Protein AF-A0A7S2YLE0-F1 (afdb_monomer_lite)

pLDDT: mean 81.79, std 11.64, range [52.56, 95.5]

Organism: NCBI:txid265537

Secondary structure (DSSP, 8-state):
----TTS-HHHHHHHHHHHHHHTHHHHTSTT--TT-HHHHHHHHHHHHHEEE-TTT--EEE--SS-SEEE---TTT--EEETTT-SBGGGSSTTTT-TTGGGS----TGGGGGGGSPPPGGG-PPPPHHHHH-GGG----SSSHHHHHHHHHHHHHHHHHHHHHHHHHHHHHHHHHHHHHHHHHHHHHHHHHHHHHHS----TT---

Foldseek 3Di:
DDDDPPDDPVVVVVLLVVLVVCLVVCPPDPPDPSVDSVSSVVVVCLVVAWAAQPPPGHTDGDQALDQWDFDPPPVGRFTAGNQQNHGQVCADVVVPHNCPLLDDDDDDDVLVVLVDDDDPVQPDDQDPVCVVDVVSPSHCDPDPNNVVSVVVVVVVVVVVVCSNVSVVVSNVVSVVSVVVVVVVVVVVCVVVVVCVVVCPPDPPDDD

Sequence (207 aa):
EGAHWPVSCQKLEEWKSTIEEHVQDVQDEEGVDGTDINEVSHKLWIKANTRPCPKCKAPIEKNDGCNHVTCSNPLCKHEFCWICRNDWSLHGTNTGGYFRCNRWVDQGEEHNYYDKAPTEAEMVTPTDEDLSDPRRMRAIYGTAMHESRVAHKRARETARFIHHYQRFSAHADSMELECKMFDSCAERLKPIVQAAVEFNGDSTFNF

Structure (mmCIF, N/CA/C/O backbone):
data_AF-A0A7S2YLE0-F1
#
_entry.id   AF-A0A7S2YLE0-F1
#
loop_
_atom_site.group_PDB
_atom_site.id
_atom_site.type_symbol
_atom_site.label_atom_id
_atom_site.label_alt_id
_atom_site.label_comp_id
_atom_site.label_asym_id
_atom_site.label_entity_id
_atom_site.label_seq_id
_atom_site.pdbx_PDB_ins_code
_atom_site.Cartn_x
_atom_site.Cartn_y
_atom_site.Cartn_z
_atom_site.occupancy
_atom_site.B_iso_or_equiv
_atom_site.auth_seq_id
_atom_site.auth_comp_id
_atom_site.auth_asym_id
_atom_site.auth_atom_id
_atom_site.pdbx_PDB_model_num
ATOM 1 N N . GLU A 1 1 ? -19.093 32.116 3.944 1.00 56.97 1 GLU A N 1
ATOM 2 C CA . GLU A 1 1 ? -18.193 31.103 4.535 1.00 56.97 1 GLU A CA 1
ATOM 3 C C . GLU A 1 1 ? -18.975 30.294 5.562 1.00 56.97 1 GLU A C 1
ATOM 5 O O . GLU A 1 1 ? -19.795 30.877 6.263 1.00 56.97 1 GLU A O 1
ATOM 10 N N . GLY A 1 2 ? -18.833 28.966 5.557 1.00 74.38 2 GLY A N 1
ATOM 11 C CA . GLY A 1 2 ? -19.602 28.059 6.421 1.00 74.38 2 GLY A CA 1
ATOM 12 C C . GLY A 1 2 ? -19.003 27.910 7.823 1.00 74.38 2 GLY A C 1
ATOM 13 O O . GLY A 1 2 ? -17.835 28.221 8.036 1.00 74.38 2 GLY A O 1
ATOM 14 N N . ALA A 1 3 ? -19.794 27.417 8.779 1.00 83.00 3 ALA A N 1
ATOM 15 C CA . ALA A 1 3 ? -19.315 27.091 10.122 1.00 83.00 3 ALA A CA 1
ATOM 16 C C . ALA A 1 3 ? -18.354 25.886 10.085 1.00 83.00 3 ALA A C 1
ATOM 18 O O . ALA A 1 3 ? -18.674 24.869 9.476 1.00 83.00 3 ALA A O 1
ATOM 19 N N . HIS A 1 4 ? -17.198 25.989 10.749 1.00 80.12 4 HIS A N 1
ATOM 20 C CA . HIS A 1 4 ? -16.139 24.965 10.727 1.00 80.12 4 HIS A CA 1
ATOM 21 C C . HIS A 1 4 ? -15.540 24.673 12.117 1.00 80.12 4 HIS A C 1
ATOM 23 O O . HIS A 1 4 ? -14.369 24.330 12.262 1.00 80.12 4 HIS A O 1
ATOM 29 N N . TRP A 1 5 ? -16.348 24.789 13.171 1.00 83.50 5 TRP A N 1
ATOM 30 C CA . TRP A 1 5 ? -15.971 24.327 14.510 1.00 83.50 5 TRP A CA 1
ATOM 31 C C . TRP A 1 5 ? -15.809 22.794 14.502 1.00 83.50 5 TRP A C 1
ATOM 33 O O . TRP A 1 5 ? -16.665 22.127 13.918 1.00 83.50 5 TRP A O 1
ATOM 43 N N . PRO A 1 6 ? -14.771 22.193 15.113 1.00 90.06 6 PRO A N 1
ATOM 44 C CA . PRO A 1 6 ? -13.810 22.742 16.081 1.00 90.06 6 PRO A CA 1
ATOM 45 C C . PRO A 1 6 ? -12.497 23.288 15.483 1.00 90.06 6 PRO A C 1
ATOM 47 O O . PRO A 1 6 ? -11.582 23.620 16.238 1.00 90.06 6 PRO A O 1
ATOM 50 N N . VAL A 1 7 ? -12.354 23.361 14.154 1.00 88.31 7 VAL A N 1
ATOM 51 C CA . VAL A 1 7 ? -11.091 23.751 13.508 1.00 88.31 7 VAL A CA 1
ATOM 52 C C . VAL A 1 7 ? -10.935 25.276 13.447 1.00 88.31 7 VAL A C 1
ATOM 54 O O . VAL A 1 7 ? -11.899 26.007 13.205 1.00 88.31 7 VAL A O 1
ATOM 57 N N . SER A 1 8 ? -9.716 25.778 13.671 1.00 91.75 8 SER A N 1
ATOM 58 C CA . SER A 1 8 ? -9.419 27.211 13.541 1.00 91.75 8 SER A CA 1
ATOM 59 C C . SER A 1 8 ? -9.445 27.655 12.075 1.00 91.75 8 SER A C 1
ATOM 61 O O . SER A 1 8 ? -9.143 26.860 11.185 1.00 91.75 8 SER A O 1
ATOM 63 N N . CYS A 1 9 ? -9.750 28.935 11.817 1.00 92.06 9 CYS A N 1
ATOM 64 C CA . CYS A 1 9 ? -9.784 29.479 10.452 1.00 92.06 9 CYS A CA 1
ATOM 65 C C . CYS A 1 9 ? -8.457 29.260 9.710 1.00 92.06 9 CYS A C 1
ATOM 67 O O . CYS A 1 9 ? -8.468 28.819 8.569 1.00 92.06 9 CYS A O 1
ATOM 69 N N . GLN A 1 10 ? -7.324 29.476 10.391 1.00 91.56 10 GLN A N 1
ATOM 70 C CA . GLN A 1 10 ? -5.989 29.284 9.817 1.00 91.56 10 GLN A CA 1
ATOM 71 C C . GLN A 1 10 ? -5.775 27.851 9.306 1.00 91.56 10 GLN A C 1
ATOM 73 O O . GLN A 1 10 ? -5.366 27.652 8.169 1.00 91.56 10 GLN A O 1
ATOM 78 N N . LYS A 1 11 ? -6.097 26.842 10.125 1.00 90.62 11 LYS A N 1
ATOM 79 C CA . LYS A 1 11 ? -5.930 25.432 9.741 1.00 90.62 11 LYS A CA 1
ATOM 80 C C . LYS A 1 11 ? -6.847 25.039 8.589 1.00 90.62 11 LYS A C 1
ATOM 82 O O . LYS A 1 11 ? -6.482 24.206 7.770 1.00 90.62 11 LYS A O 1
ATOM 87 N N . LEU A 1 12 ? -8.045 25.622 8.538 1.00 87.75 12 LEU A N 1
ATOM 88 C CA . LEU A 1 12 ? -8.961 25.398 7.427 1.00 87.75 12 LEU A CA 1
ATOM 89 C C . LEU A 1 12 ? -8.410 25.975 6.118 1.00 87.75 12 LEU A C 1
ATOM 91 O O . LEU A 1 12 ? -8.581 25.366 5.069 1.00 87.75 12 LEU A O 1
ATOM 95 N N . GLU A 1 13 ? -7.774 27.141 6.169 1.00 89.75 13 GLU A N 1
ATOM 96 C CA . GLU A 1 13 ? -7.182 27.788 4.998 1.00 89.75 13 GLU A CA 1
ATOM 97 C C . GLU A 1 13 ? -5.953 27.027 4.487 1.00 89.75 13 GLU A C 1
ATOM 99 O O . GLU A 1 13 ? -5.863 26.745 3.294 1.00 89.75 13 GLU A O 1
ATOM 104 N N . GLU A 1 14 ? -5.077 26.585 5.394 1.00 90.75 14 GLU A N 1
ATOM 105 C CA . GLU A 1 14 ? -3.962 25.682 5.074 1.00 90.75 14 GLU A CA 1
ATOM 106 C C . GLU A 1 14 ? -4.466 24.396 4.399 1.00 90.75 14 GLU A C 1
ATOM 108 O O . GLU A 1 14 ? -3.962 24.006 3.349 1.00 90.75 14 GLU A O 1
ATOM 113 N N . TRP A 1 15 ? -5.519 23.782 4.949 1.00 87.56 15 TRP A N 1
ATOM 114 C CA . TRP A 1 15 ? -6.128 22.577 4.385 1.00 87.56 15 TRP A CA 1
ATOM 115 C C . TRP A 1 15 ? -6.695 22.791 2.976 1.00 87.56 15 TRP A C 1
ATOM 117 O O . TRP A 1 15 ? -6.470 21.968 2.091 1.00 87.56 15 TRP A O 1
ATOM 127 N N . LYS A 1 16 ? -7.399 23.906 2.745 1.00 87.75 16 LYS A N 1
ATOM 128 C CA . LYS A 1 16 ? -7.919 24.257 1.414 1.00 87.75 16 LYS A CA 1
ATOM 129 C C . LYS A 1 16 ? -6.794 24.434 0.396 1.00 87.75 16 LYS A C 1
ATOM 131 O O . LYS A 1 16 ? -6.903 23.903 -0.701 1.00 87.75 16 LYS A O 1
ATOM 136 N N . SER A 1 17 ? -5.709 25.104 0.786 1.00 88.94 17 SER A N 1
ATOM 137 C CA . SER A 1 17 ? -4.528 25.292 -0.064 1.00 88.94 17 SER A CA 1
ATOM 138 C C . SER A 1 17 ? -3.897 23.954 -0.472 1.00 88.94 17 SER A C 1
ATOM 140 O O . SER A 1 17 ? -3.635 23.721 -1.649 1.00 88.94 17 SER A O 1
ATOM 142 N N . THR A 1 18 ? -3.747 23.018 0.472 1.00 86.81 18 THR A N 1
ATOM 143 C CA . THR A 1 18 ? -3.256 21.664 0.164 1.00 86.81 18 THR A CA 1
ATOM 144 C C . THR A 1 18 ? -4.174 20.921 -0.811 1.00 86.81 18 THR A C 1
ATOM 146 O O . THR A 1 18 ? -3.697 20.221 -1.700 1.00 86.81 18 THR A O 1
ATOM 149 N N . ILE A 1 19 ? -5.494 21.066 -0.676 1.00 86.88 19 ILE A N 1
ATOM 150 C CA . ILE A 1 19 ? -6.446 20.441 -1.604 1.00 86.88 19 ILE A CA 1
ATOM 151 C C . ILE A 1 19 ? -6.321 21.036 -3.007 1.00 86.88 19 ILE A C 1
ATOM 153 O O . ILE A 1 19 ? -6.342 20.285 -3.978 1.00 86.88 19 ILE A O 1
ATOM 157 N N . GLU A 1 20 ? -6.181 22.357 -3.122 1.00 85.50 20 GLU A N 1
ATOM 158 C CA . GLU A 1 20 ? -6.016 23.038 -4.409 1.00 85.50 20 GLU A CA 1
ATOM 159 C C . GLU A 1 20 ? -4.737 22.606 -5.138 1.00 85.50 20 GLU A C 1
ATOM 161 O O . GLU A 1 20 ? -4.769 22.435 -6.353 1.00 85.50 20 GLU A O 1
ATOM 166 N N . GLU A 1 21 ? -3.635 22.355 -4.424 1.00 86.19 21 GLU A N 1
ATOM 167 C CA . GLU A 1 21 ? -2.402 21.823 -5.025 1.00 86.19 21 GLU A CA 1
ATOM 168 C C . GLU A 1 21 ? -2.607 20.416 -5.611 1.00 86.19 21 GLU A C 1
ATOM 170 O O . GLU A 1 21 ? -2.133 20.110 -6.707 1.00 86.19 21 GLU A O 1
ATOM 175 N N . HIS A 1 22 ? -3.357 19.571 -4.904 1.00 85.19 22 HIS A N 1
ATOM 176 C CA . HIS A 1 22 ? -3.563 18.168 -5.264 1.00 85.19 22 HIS A CA 1
ATOM 177 C C . HIS A 1 22 ? -4.839 17.902 -6.068 1.00 85.19 22 HIS A C 1
ATOM 179 O O . HIS A 1 22 ? -5.123 16.755 -6.410 1.00 85.19 22 HIS A O 1
ATOM 185 N N . VAL A 1 23 ? -5.622 18.929 -6.409 1.00 83.25 23 VAL A N 1
ATOM 186 C CA . VAL A 1 23 ? -6.911 18.745 -7.094 1.00 83.25 23 VAL A CA 1
ATOM 187 C C . VAL A 1 23 ? -6.735 18.019 -8.432 1.00 83.25 23 VAL A C 1
ATOM 189 O O . VAL A 1 23 ? -7.532 17.146 -8.772 1.00 83.25 23 VAL A O 1
ATOM 192 N N . GLN A 1 24 ? -5.645 18.300 -9.156 1.00 82.50 24 GLN A N 1
ATOM 193 C CA . GLN A 1 24 ? -5.355 17.684 -10.452 1.00 82.50 24 GLN A CA 1
ATOM 194 C C . GLN A 1 24 ? -5.190 16.160 -10.347 1.00 82.50 24 GLN A C 1
ATOM 196 O O . GLN A 1 24 ? -5.529 15.447 -11.286 1.00 82.50 24 GLN A O 1
ATOM 201 N N . ASP A 1 25 ? -4.754 15.645 -9.191 1.00 80.19 25 ASP A N 1
ATOM 202 C CA . ASP A 1 25 ? -4.527 14.212 -8.970 1.00 80.19 25 ASP A CA 1
ATOM 203 C C . ASP A 1 25 ? -5.821 13.379 -8.984 1.00 80.19 25 ASP A C 1
ATOM 205 O O . ASP A 1 25 ? -5.749 12.146 -9.057 1.00 80.19 25 ASP A O 1
ATOM 209 N N . VAL A 1 26 ? -6.985 14.027 -8.868 1.00 81.00 26 VAL A N 1
ATOM 210 C CA . VAL A 1 26 ? -8.315 13.392 -8.862 1.00 81.00 26 VAL A CA 1
ATOM 211 C C . VAL A 1 26 ? -9.242 13.918 -9.962 1.00 81.00 26 VAL A C 1
ATOM 213 O O . VAL A 1 26 ? -10.323 13.371 -10.137 1.00 81.00 26 VAL A O 1
ATOM 216 N N . GLN A 1 27 ? -8.839 14.940 -10.723 1.00 70.06 27 GLN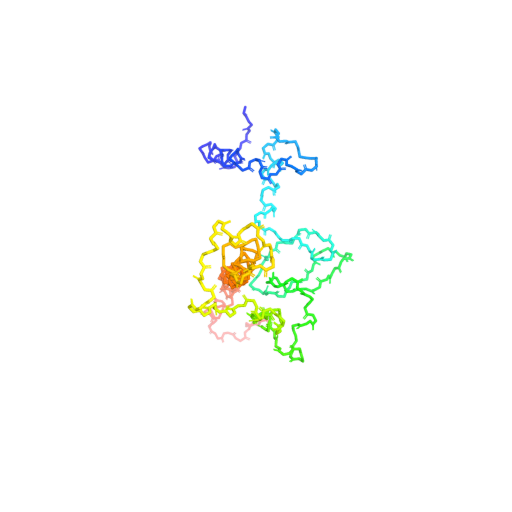 A N 1
ATOM 217 C CA . GLN A 1 27 ? -9.674 15.553 -11.767 1.00 70.06 27 GLN A CA 1
ATOM 218 C C . GLN A 1 27 ? -9.943 14.643 -12.973 1.00 70.06 27 GLN A C 1
ATOM 220 O O . GLN A 1 27 ? -10.975 14.795 -13.622 1.00 70.06 27 GLN A O 1
ATOM 225 N N . ASP A 1 28 ? -9.045 13.701 -13.265 1.00 72.19 28 ASP A N 1
ATOM 226 C CA . ASP A 1 28 ? -9.188 12.784 -14.404 1.00 72.19 28 ASP A CA 1
ATOM 227 C C . ASP A 1 28 ? -10.147 11.606 -14.121 1.00 72.19 28 ASP A C 1
ATOM 229 O O . ASP A 1 28 ? -10.437 10.812 -15.018 1.00 72.19 28 ASP A O 1
ATOM 233 N N . GLU A 1 29 ? -10.638 11.452 -12.884 1.00 70.19 29 GLU A N 1
ATOM 234 C CA . GLU A 1 29 ? -11.579 10.384 -12.536 1.00 70.19 29 GLU A CA 1
ATOM 235 C C . GLU A 1 29 ? -13.020 10.763 -12.931 1.00 70.19 29 GLU A C 1
ATOM 237 O O . GLU A 1 29 ? -13.522 11.839 -12.600 1.00 70.19 29 GLU A O 1
ATOM 242 N N . GLU A 1 30 ? -13.719 9.863 -13.634 1.00 68.75 30 GLU A N 1
ATOM 243 C CA . GLU A 1 30 ? -15.106 10.095 -14.054 1.00 68.75 30 GLU A CA 1
ATOM 244 C C . GLU A 1 30 ? -16.016 10.389 -12.847 1.00 68.75 30 GLU A C 1
ATOM 246 O O . GLU A 1 30 ? -16.117 9.599 -11.906 1.00 68.75 30 GLU A O 1
ATOM 251 N N . GLY A 1 31 ? -16.722 11.524 -12.900 1.00 66.19 31 GLY A N 1
ATOM 252 C CA . GLY A 1 31 ? -17.730 11.895 -11.904 1.00 66.19 31 GLY A CA 1
ATOM 253 C C . GLY A 1 31 ? -17.199 12.621 -10.667 1.00 66.19 31 GLY A C 1
ATOM 254 O O . GLY A 1 31 ? -17.847 12.544 -9.628 1.00 66.19 31 GLY A O 1
ATOM 255 N N . VAL A 1 32 ? -16.043 13.291 -10.746 1.00 68.38 32 VAL A N 1
ATOM 256 C CA . VAL A 1 32 ? -15.578 14.229 -9.707 1.00 68.38 32 VAL A CA 1
ATOM 257 C C . VAL A 1 32 ? -15.979 15.650 -10.093 1.00 68.38 32 VAL A C 1
ATOM 259 O O . VAL A 1 32 ? -15.521 16.156 -11.118 1.00 68.38 32 VAL A O 1
ATOM 262 N N . ASP A 1 33 ? -16.794 16.321 -9.277 1.00 70.75 33 ASP A N 1
ATOM 263 C CA . ASP A 1 33 ? -16.948 17.772 -9.402 1.00 70.75 33 ASP A CA 1
ATOM 264 C C . ASP A 1 33 ? -15.737 18.444 -8.744 1.00 70.75 33 ASP A C 1
ATOM 266 O O . ASP A 1 33 ? -15.661 18.593 -7.525 1.00 70.75 33 ASP A O 1
ATOM 270 N N . GLY A 1 34 ? -14.759 18.841 -9.561 1.00 69.19 34 GLY A N 1
ATOM 271 C CA . GLY A 1 34 ? -13.532 19.499 -9.100 1.00 69.19 34 GLY A CA 1
ATOM 272 C C . GLY A 1 34 ? -13.751 20.838 -8.381 1.00 69.19 34 GLY A C 1
ATOM 273 O O . GLY A 1 34 ? -12.779 21.434 -7.920 1.00 69.19 34 GLY A O 1
ATOM 274 N N . THR A 1 35 ? -14.995 21.322 -8.286 1.00 75.25 35 THR A N 1
ATOM 275 C CA . THR A 1 35 ? -15.360 22.522 -7.527 1.00 75.25 35 THR A CA 1
ATOM 276 C C . THR A 1 35 ? -15.770 22.236 -6.076 1.00 75.25 35 THR A C 1
ATOM 278 O O . THR A 1 35 ? -15.700 23.149 -5.247 1.00 75.25 35 THR A O 1
ATOM 281 N N . ASP A 1 36 ? -16.132 20.992 -5.722 1.00 84.00 36 ASP A N 1
ATOM 282 C CA . ASP A 1 36 ? -16.440 20.613 -4.336 1.00 84.00 36 ASP A CA 1
ATOM 283 C C . ASP A 1 36 ? -15.182 20.159 -3.581 1.00 84.00 36 ASP A C 1
ATOM 285 O O . ASP A 1 36 ? -14.716 19.022 -3.677 1.00 84.00 36 ASP A O 1
ATOM 289 N N . ILE A 1 37 ? -14.671 21.062 -2.743 1.00 82.62 37 ILE A N 1
ATOM 290 C CA . ILE A 1 37 ? -13.518 20.839 -1.862 1.00 82.62 37 ILE A CA 1
ATOM 291 C C . ILE A 1 37 ? -13.708 19.586 -0.994 1.00 82.62 37 ILE A C 1
ATOM 293 O O . ILE A 1 37 ? -12.746 18.851 -0.769 1.00 82.62 37 ILE A O 1
ATOM 297 N N . ASN A 1 38 ? -14.924 19.315 -0.502 1.00 83.69 38 ASN A N 1
ATOM 298 C CA . ASN A 1 38 ? -15.156 18.151 0.354 1.00 83.69 38 ASN A CA 1
ATOM 299 C C . ASN A 1 38 ? -15.014 16.850 -0.437 1.00 83.69 38 ASN A C 1
ATOM 301 O O . ASN A 1 38 ? -14.341 15.930 0.031 1.00 83.69 38 ASN A O 1
ATOM 305 N N . GLU A 1 39 ? -15.595 16.778 -1.634 1.00 85.06 39 GLU A N 1
ATOM 306 C CA . GLU A 1 39 ? -15.504 15.600 -2.497 1.00 85.06 39 GLU A CA 1
ATOM 307 C C . GLU A 1 39 ? -14.053 15.315 -2.908 1.00 85.06 39 GLU A C 1
ATOM 309 O O . GLU A 1 39 ? -13.569 14.189 -2.745 1.00 85.06 39 GLU A O 1
ATOM 314 N N . VAL A 1 40 ? -13.339 16.350 -3.362 1.00 86.62 40 VAL A N 1
ATOM 315 C CA . VAL A 1 40 ? -11.917 16.269 -3.724 1.00 86.62 40 VAL A CA 1
ATOM 316 C C . VAL A 1 40 ? -11.099 15.785 -2.527 1.00 86.62 40 VAL A C 1
ATOM 318 O O . VAL A 1 40 ? -10.338 14.823 -2.642 1.00 86.62 40 VAL A O 1
ATOM 321 N N . SER A 1 41 ? -11.299 16.390 -1.353 1.00 86.94 41 SER A N 1
ATOM 322 C CA . SER A 1 41 ? -10.573 16.019 -0.136 1.00 86.94 41 SER A CA 1
ATOM 323 C C . SER A 1 41 ? -10.798 14.562 0.271 1.00 86.94 41 SER A C 1
ATOM 325 O O . SER A 1 41 ? -9.854 13.859 0.634 1.00 86.94 41 SER A O 1
ATOM 327 N N . HIS A 1 42 ? -12.036 14.079 0.154 1.00 88.38 42 HIS A N 1
ATOM 328 C CA . HIS A 1 42 ? -12.401 12.708 0.480 1.00 88.38 42 HIS A CA 1
ATOM 329 C C . HIS A 1 42 ? -11.725 11.715 -0.476 1.00 88.38 42 HIS A C 1
ATOM 331 O O . HIS A 1 42 ? -11.172 10.707 -0.034 1.00 88.38 42 HIS A O 1
ATOM 337 N N . LYS A 1 43 ? -11.693 12.020 -1.779 1.00 88.06 43 LYS A N 1
ATOM 338 C CA . LYS A 1 43 ? -11.007 11.192 -2.784 1.00 88.06 43 LYS A CA 1
ATOM 339 C C . LYS A 1 43 ? -9.492 11.172 -2.587 1.00 88.06 43 LYS A C 1
ATOM 341 O O . LYS A 1 43 ? -8.895 10.094 -2.608 1.00 88.06 43 LYS A O 1
ATOM 346 N N . LEU A 1 44 ? -8.880 12.325 -2.316 1.00 89.19 44 LEU A N 1
ATOM 347 C CA . LEU A 1 44 ? -7.453 12.418 -1.993 1.00 89.19 44 LEU A CA 1
ATOM 348 C C . LEU A 1 44 ? -7.102 11.583 -0.760 1.00 89.19 44 LEU A C 1
ATOM 350 O O . LEU A 1 44 ? -6.132 10.823 -0.782 1.00 89.19 44 LEU A O 1
ATOM 354 N N . TRP A 1 45 ? -7.930 11.652 0.285 1.00 90.06 45 TRP A N 1
ATOM 355 C CA . TRP A 1 45 ? -7.734 10.844 1.484 1.00 90.06 45 TRP A CA 1
ATOM 356 C C . TRP A 1 45 ? -7.800 9.342 1.183 1.00 90.06 45 TRP A C 1
ATOM 358 O O . TRP A 1 45 ? -6.913 8.601 1.617 1.00 90.06 45 TRP A O 1
ATOM 368 N N . ILE A 1 46 ? -8.792 8.893 0.401 1.00 90.06 46 ILE A N 1
ATOM 369 C CA . ILE A 1 46 ? -8.914 7.488 -0.018 1.00 90.06 46 ILE A CA 1
ATOM 370 C C . ILE A 1 46 ? -7.666 7.055 -0.793 1.00 90.06 46 ILE A C 1
ATOM 372 O O . ILE A 1 46 ? -7.109 5.993 -0.510 1.00 90.06 46 ILE A O 1
ATOM 376 N N . LYS A 1 47 ? -7.196 7.867 -1.744 1.00 87.31 47 LYS A N 1
ATOM 377 C CA . LYS A 1 47 ? -6.021 7.561 -2.574 1.00 87.31 47 LYS A CA 1
ATOM 378 C C . LYS A 1 47 ? -4.733 7.461 -1.750 1.00 87.31 47 LYS A C 1
ATOM 380 O O . LYS A 1 47 ? -3.897 6.608 -2.037 1.00 87.31 47 LYS A O 1
ATOM 385 N N . ALA A 1 48 ? -4.587 8.306 -0.730 1.00 87.50 48 ALA A N 1
ATOM 386 C CA . ALA A 1 48 ? -3.401 8.346 0.120 1.00 87.50 48 ALA A CA 1
ATOM 387 C C . ALA A 1 48 ? -3.368 7.222 1.172 1.00 87.50 48 ALA A C 1
ATOM 389 O O . ALA A 1 48 ? -2.306 6.656 1.426 1.00 87.50 48 ALA A O 1
ATOM 390 N N . ASN A 1 49 ? -4.514 6.882 1.772 1.00 89.12 49 ASN A N 1
ATOM 391 C CA . ASN A 1 49 ? -4.567 6.005 2.952 1.00 89.12 49 ASN A CA 1
ATOM 392 C C . ASN A 1 49 ? -5.069 4.587 2.656 1.00 89.12 49 ASN A C 1
ATOM 394 O O . ASN A 1 49 ? -4.938 3.692 3.493 1.00 89.12 49 ASN A O 1
ATOM 398 N N . THR A 1 50 ? -5.633 4.343 1.472 1.00 92.31 50 THR A N 1
ATOM 399 C CA . THR A 1 50 ? -6.193 3.035 1.121 1.00 92.31 50 THR A CA 1
ATOM 400 C C . THR A 1 50 ? -5.474 2.400 -0.059 1.00 92.31 50 THR A C 1
ATOM 402 O O . THR A 1 50 ? -4.817 3.051 -0.869 1.00 92.31 50 THR A O 1
ATOM 405 N N . ARG A 1 51 ? -5.608 1.079 -0.176 1.00 91.00 51 ARG A N 1
ATOM 406 C CA . ARG A 1 51 ? -5.205 0.332 -1.370 1.00 91.00 51 ARG A CA 1
ATOM 407 C C . ARG A 1 51 ? -6.396 -0.471 -1.890 1.00 91.00 51 ARG A C 1
ATOM 409 O O . ARG A 1 51 ? -7.099 -1.083 -1.088 1.00 91.00 51 ARG A O 1
ATOM 416 N N . PRO A 1 52 ? -6.623 -0.547 -3.213 1.00 93.69 52 PRO A N 1
ATOM 417 C CA . PRO A 1 52 ? -7.764 -1.283 -3.769 1.00 93.69 52 PRO A CA 1
ATOM 418 C C . PRO A 1 52 ? -7.646 -2.781 -3.465 1.00 93.69 52 PRO A C 1
ATOM 420 O O . PRO A 1 52 ? -6.547 -3.278 -3.295 1.00 93.69 52 PRO A O 1
ATOM 423 N N . CYS A 1 53 ? -8.710 -3.571 -3.447 1.00 94.81 53 CYS A N 1
ATOM 424 C CA . CYS A 1 53 ? -8.608 -5.034 -3.354 1.00 94.81 53 CYS A CA 1
ATOM 425 C C . CYS A 1 53 ? -8.080 -5.627 -4.681 1.00 94.81 53 CYS A C 1
ATOM 427 O O . CYS A 1 53 ? -8.541 -5.204 -5.742 1.00 94.81 53 CYS A O 1
ATOM 429 N N . PRO A 1 54 ? -7.171 -6.624 -4.699 1.00 95.06 54 PRO A N 1
ATOM 430 C CA . PRO A 1 54 ? -6.728 -7.242 -5.955 1.00 95.06 54 PRO A CA 1
ATOM 431 C C . PRO A 1 54 ? -7.884 -7.880 -6.747 1.00 95.06 54 PRO A C 1
ATOM 433 O O . PRO A 1 54 ? -7.879 -7.791 -7.974 1.00 95.06 54 PRO A O 1
ATOM 436 N N . LYS A 1 55 ? -8.903 -8.417 -6.054 1.00 94.75 55 LYS A N 1
ATOM 437 C CA . LYS A 1 55 ? -10.061 -9.105 -6.647 1.00 94.75 55 LYS A CA 1
ATOM 438 C C . LYS A 1 55 ? -11.228 -8.172 -6.990 1.00 94.75 55 LYS A C 1
ATOM 440 O O . LYS A 1 55 ? -11.655 -8.142 -8.135 1.00 94.75 55 LYS A O 1
ATOM 445 N N . CYS A 1 56 ? -11.748 -7.413 -6.020 1.00 95.06 56 CYS A N 1
ATOM 446 C CA . CYS A 1 56 ? -12.953 -6.586 -6.212 1.00 95.06 56 CYS A CA 1
ATOM 447 C C . CYS A 1 56 ? -12.688 -5.078 -6.327 1.00 95.06 56 CYS A C 1
ATOM 449 O O . CYS A 1 56 ? -13.638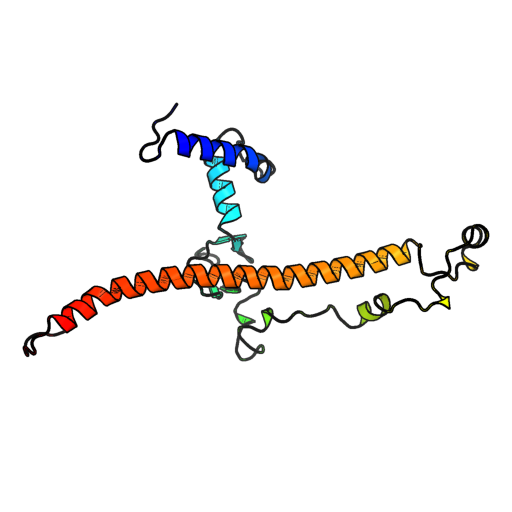 -4.314 -6.439 1.00 95.06 56 CYS A O 1
ATOM 451 N N . LYS A 1 57 ? -11.424 -4.641 -6.247 1.00 94.12 57 LYS A N 1
ATOM 452 C CA . LYS A 1 57 ? -10.993 -3.230 -6.309 1.00 94.12 57 LYS A CA 1
ATOM 453 C C . LYS A 1 57 ? -11.539 -2.293 -5.226 1.00 94.12 57 LYS A C 1
ATOM 455 O O . LYS A 1 57 ? -11.103 -1.153 -5.180 1.00 94.12 57 LYS A O 1
ATOM 460 N N . ALA A 1 58 ? -12.372 -2.776 -4.301 1.00 94.00 58 ALA A N 1
ATOM 461 C CA . ALA A 1 58 ? -12.825 -1.995 -3.149 1.00 94.00 58 ALA A CA 1
ATOM 462 C C . ALA A 1 58 ? -11.629 -1.416 -2.361 1.00 94.00 58 ALA A C 1
ATOM 464 O O . ALA A 1 58 ? -10.671 -2.165 -2.140 1.00 94.00 58 ALA A O 1
ATOM 465 N N . PRO A 1 59 ? -11.657 -0.136 -1.948 1.00 93.62 59 PRO A N 1
ATOM 466 C CA . PRO A 1 59 ? -10.585 0.468 -1.163 1.00 93.62 59 PRO A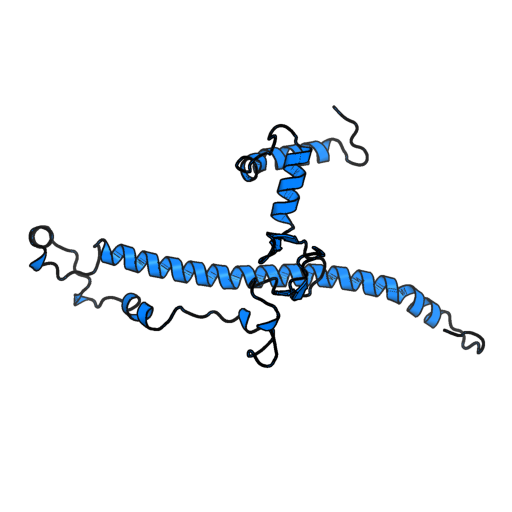 CA 1
ATOM 467 C C . PRO A 1 59 ? -10.509 -0.193 0.216 1.00 93.62 59 PRO A C 1
ATOM 469 O O . PRO A 1 59 ? -11.526 -0.405 0.874 1.00 93.62 59 PRO A O 1
ATOM 472 N N . ILE A 1 60 ? -9.302 -0.566 0.632 1.00 93.69 60 ILE A N 1
ATOM 473 C CA . ILE A 1 60 ? -9.026 -1.187 1.927 1.00 93.69 60 ILE A CA 1
ATOM 474 C C . ILE A 1 60 ? -8.008 -0.313 2.652 1.00 93.69 60 ILE A C 1
ATOM 476 O O . ILE A 1 60 ? -6.929 -0.057 2.119 1.00 93.69 60 ILE A O 1
ATOM 480 N N . GLU A 1 61 ? -8.357 0.128 3.855 1.00 91.62 61 GLU A N 1
ATOM 481 C CA . GLU A 1 61 ? -7.446 0.763 4.808 1.00 91.62 61 GLU A CA 1
ATOM 482 C C . GLU A 1 61 ? -6.722 -0.314 5.629 1.00 91.62 61 GLU A C 1
ATOM 484 O O . GLU A 1 61 ? -7.291 -1.367 5.940 1.00 91.62 61 GLU A O 1
ATOM 489 N N . LYS A 1 62 ? -5.451 -0.074 5.958 1.00 87.69 62 LYS A N 1
ATOM 490 C CA . LYS A 1 62 ? -4.670 -0.975 6.807 1.00 87.69 62 LYS A CA 1
ATOM 491 C C . LYS A 1 62 ? -4.756 -0.501 8.254 1.00 87.69 62 LYS A C 1
ATOM 493 O O . LYS A 1 62 ? -4.185 0.525 8.597 1.00 87.69 62 LYS A O 1
ATOM 498 N N . ASN A 1 63 ? -5.415 -1.289 9.096 1.00 81.19 63 ASN A N 1
ATOM 499 C CA . ASN A 1 63 ? -5.722 -0.886 10.474 1.00 81.19 63 ASN A CA 1
ATOM 500 C C . ASN A 1 63 ? -4.795 -1.521 11.524 1.00 81.19 63 ASN A C 1
ATOM 502 O O . ASN A 1 63 ? -4.926 -1.225 12.707 1.00 81.19 63 ASN A O 1
ATOM 506 N N . ASP A 1 64 ? -3.889 -2.410 11.111 1.00 82.94 64 ASP A N 1
ATOM 507 C CA . ASP A 1 64 ? -2.999 -3.158 12.002 1.00 82.94 64 ASP A CA 1
ATOM 508 C C . ASP A 1 64 ? -1.647 -3.441 11.315 1.00 82.94 64 ASP A C 1
ATOM 510 O O . ASP A 1 64 ? -1.520 -3.360 10.088 1.00 82.94 64 ASP A O 1
ATOM 514 N N . GLY A 1 65 ? -0.628 -3.800 12.095 1.00 85.81 65 GLY A N 1
ATOM 515 C CA . GLY A 1 65 ? 0.714 -4.142 11.621 1.00 85.81 65 GLY A CA 1
ATOM 516 C C . GLY A 1 65 ? 0.774 -5.391 10.744 1.00 85.81 65 GLY A C 1
ATOM 517 O O . GLY A 1 65 ? 1.697 -5.552 9.937 1.00 85.81 65 GLY A O 1
ATOM 518 N N . CYS A 1 66 ? -0.229 -6.265 10.842 1.00 89.25 66 CYS A N 1
ATOM 519 C CA . CYS A 1 66 ? -0.266 -7.522 10.109 1.00 89.25 66 CYS A CA 1
ATOM 520 C C . CYS A 1 66 ? -0.344 -7.309 8.585 1.00 89.25 66 CYS A C 1
ATOM 522 O O . CYS A 1 66 ? -1.170 -6.560 8.066 1.00 89.25 66 CYS A O 1
ATOM 524 N N . ASN A 1 67 ? 0.503 -8.025 7.839 1.00 90.38 67 ASN A N 1
ATOM 525 C CA . ASN A 1 67 ? 0.502 -7.987 6.372 1.00 90.38 67 ASN A CA 1
ATOM 526 C C . ASN A 1 67 ? -0.497 -8.967 5.734 1.00 90.38 67 ASN A C 1
ATOM 528 O O . ASN A 1 67 ? -0.663 -8.942 4.512 1.00 90.38 67 ASN A O 1
ATOM 532 N N . HIS A 1 68 ? -1.149 -9.814 6.534 1.00 92.44 68 HIS A N 1
ATOM 533 C CA . HIS A 1 68 ? -2.286 -10.621 6.104 1.00 92.44 68 HIS A CA 1
ATOM 534 C C . HIS A 1 68 ? -3.543 -9.759 6.131 1.00 92.44 68 HIS A C 1
ATOM 536 O O . HIS A 1 68 ? -3.980 -9.344 7.202 1.00 92.44 68 HIS A O 1
ATOM 542 N N . VAL A 1 69 ? -4.122 -9.492 4.963 1.00 92.94 69 VAL A N 1
ATOM 543 C CA . VAL A 1 69 ? -5.310 -8.647 4.854 1.00 92.94 69 VAL A CA 1
ATOM 544 C C . VAL A 1 69 ? -6.449 -9.433 4.229 1.00 92.94 69 VAL A C 1
ATOM 546 O O . VAL A 1 69 ? -6.324 -9.979 3.132 1.00 92.94 69 VAL A O 1
ATOM 549 N N . THR A 1 70 ? -7.586 -9.437 4.917 1.00 94.81 70 THR A N 1
ATOM 550 C CA . THR A 1 70 ? -8.852 -9.967 4.412 1.00 94.81 70 THR A CA 1
ATOM 551 C C . THR A 1 70 ? -9.712 -8.807 3.930 1.00 94.81 70 THR A C 1
ATOM 553 O O . THR A 1 70 ? -9.922 -7.834 4.650 1.00 94.81 70 THR A O 1
ATOM 556 N N . CYS A 1 71 ? -10.226 -8.886 2.703 1.00 94.88 71 CYS A N 1
ATOM 557 C CA . CYS A 1 71 ? -11.090 -7.843 2.159 1.00 94.88 71 CYS A CA 1
ATOM 558 C C . CYS A 1 71 ? -12.376 -7.693 2.989 1.00 94.88 71 CYS A C 1
ATOM 560 O O . CYS A 1 71 ? -13.163 -8.637 3.083 1.00 94.88 71 CYS A O 1
ATOM 562 N N . SER A 1 72 ? -12.628 -6.483 3.499 1.00 92.19 72 SER A N 1
ATOM 563 C CA . SER A 1 72 ? -13.812 -6.148 4.306 1.00 92.19 72 SER A CA 1
ATOM 564 C C . SER A 1 72 ? -15.135 -6.232 3.537 1.00 92.19 72 SER A C 1
ATOM 566 O O . SER A 1 72 ? -16.200 -6.270 4.147 1.00 92.19 72 SER A O 1
ATOM 568 N N . ASN A 1 73 ? -15.096 -6.272 2.198 1.00 93.06 73 ASN A N 1
ATOM 569 C CA . ASN A 1 73 ? -16.300 -6.432 1.390 1.00 93.06 73 ASN A CA 1
ATOM 570 C C . ASN A 1 73 ? -16.903 -7.836 1.626 1.00 93.06 73 ASN A C 1
ATOM 572 O O . ASN A 1 73 ? -16.255 -8.838 1.287 1.00 93.06 73 ASN A O 1
ATOM 576 N N . PRO A 1 74 ? -18.149 -7.929 2.134 1.00 93.44 74 PRO A N 1
ATOM 577 C CA . PRO A 1 74 ? -18.773 -9.194 2.518 1.00 93.44 74 PRO A CA 1
ATOM 578 C C . PRO A 1 74 ? -18.976 -10.165 1.347 1.00 93.44 74 PRO A C 1
ATOM 580 O O . PRO A 1 74 ? -19.038 -11.371 1.579 1.00 93.44 74 PRO A O 1
ATOM 583 N N . LEU A 1 75 ? -19.041 -9.662 0.109 1.00 95.50 75 LEU A N 1
ATOM 584 C CA . LEU A 1 75 ? -19.169 -10.470 -1.109 1.00 95.50 75 LEU A CA 1
ATOM 585 C C . LEU A 1 75 ? -17.816 -10.969 -1.645 1.00 95.50 75 LEU A C 1
ATOM 587 O O . LEU A 1 75 ? -17.779 -11.875 -2.474 1.00 95.50 75 LEU A O 1
ATOM 591 N N . CYS A 1 76 ? -16.701 -10.379 -1.204 1.00 95.19 76 CYS A N 1
ATOM 592 C CA . CYS A 1 76 ? -15.367 -10.701 -1.707 1.00 95.19 76 CYS A CA 1
ATOM 593 C C . CYS A 1 76 ? -14.596 -11.618 -0.752 1.00 95.19 76 CYS A C 1
ATOM 595 O O . CYS A 1 76 ? -14.134 -12.674 -1.187 1.00 95.19 76 CYS A O 1
ATOM 597 N N . LYS A 1 77 ? -14.440 -11.193 0.517 1.00 94.56 77 LYS A N 1
ATOM 598 C CA . LYS A 1 77 ? -13.698 -11.880 1.599 1.00 94.56 77 LYS A CA 1
ATOM 599 C C . LYS A 1 77 ? -12.354 -12.497 1.184 1.00 94.56 77 LYS A C 1
ATOM 601 O O . LYS A 1 77 ? -11.924 -13.508 1.722 1.00 94.56 77 LYS A O 1
ATOM 606 N N . HIS A 1 78 ? -11.705 -11.912 0.185 1.00 95.31 78 HIS A N 1
ATOM 607 C CA . HIS A 1 78 ? -10.459 -12.428 -0.352 1.00 95.31 78 HIS A CA 1
ATOM 608 C C . HIS A 1 78 ? -9.286 -12.085 0.570 1.00 95.31 78 HIS A C 1
ATOM 610 O O . HIS A 1 78 ? -9.172 -10.940 1.011 1.00 95.31 78 HIS A O 1
ATOM 616 N N . GLU A 1 79 ? -8.429 -13.068 0.825 1.00 95.00 79 GLU A N 1
ATOM 617 C CA . GLU A 1 79 ? -7.248 -12.970 1.683 1.00 95.00 79 GLU A CA 1
ATOM 618 C C . GLU A 1 79 ? -5.984 -12.818 0.837 1.00 95.00 79 GLU A C 1
ATOM 620 O O . GLU A 1 79 ? -5.688 -13.651 -0.025 1.00 95.00 79 GLU A O 1
ATOM 625 N N . PHE A 1 80 ? -5.222 -11.757 1.085 1.00 94.50 80 PHE A N 1
ATOM 626 C CA . PHE A 1 80 ? -4.034 -11.433 0.303 1.00 94.50 80 PHE A CA 1
ATOM 627 C C . PHE A 1 80 ? -2.947 -10.775 1.156 1.00 94.50 80 PHE A C 1
ATOM 629 O O . PHE A 1 80 ? -3.172 -10.330 2.282 1.00 94.50 80 PHE A O 1
ATOM 636 N N . CYS A 1 81 ? -1.738 -10.719 0.604 1.00 93.12 81 CYS A N 1
ATOM 637 C CA . CYS A 1 81 ? -0.603 -10.046 1.224 1.00 93.12 81 CYS A CA 1
ATOM 638 C C . CYS A 1 81 ? -0.610 -8.545 0.901 1.00 93.12 81 CYS A C 1
ATOM 640 O O . CYS A 1 81 ? -0.615 -8.157 -0.270 1.00 93.12 81 CYS A O 1
ATOM 642 N N . TRP A 1 82 ? -0.535 -7.690 1.923 1.00 92.69 82 TRP A N 1
ATOM 643 C CA . TRP A 1 82 ? -0.525 -6.230 1.759 1.00 92.69 82 TRP A CA 1
ATOM 644 C C . TRP A 1 82 ? 0.642 -5.719 0.899 1.00 92.69 82 TRP A C 1
ATOM 646 O O . TRP A 1 82 ? 0.482 -4.785 0.113 1.00 92.69 82 TRP A O 1
ATOM 656 N N . ILE A 1 83 ? 1.804 -6.368 1.019 1.00 92.06 83 ILE A N 1
ATOM 657 C CA . ILE A 1 83 ? 3.048 -5.983 0.345 1.00 92.06 83 ILE A CA 1
ATOM 658 C C . ILE A 1 83 ? 3.006 -6.354 -1.138 1.00 92.06 83 ILE A C 1
ATOM 660 O O . ILE A 1 83 ? 3.138 -5.496 -2.006 1.00 92.06 83 ILE A O 1
ATOM 664 N N . CYS A 1 84 ? 2.866 -7.648 -1.435 1.00 91.44 84 CYS A N 1
ATOM 665 C CA . CYS A 1 84 ? 3.042 -8.167 -2.792 1.00 91.44 84 CYS A CA 1
ATOM 666 C C . CYS A 1 84 ? 1.731 -8.369 -3.548 1.00 91.44 84 CYS A C 1
ATOM 668 O O . CYS A 1 84 ? 1.775 -8.692 -4.730 1.00 91.44 84 CYS A O 1
ATOM 670 N N . ARG A 1 85 ? 0.580 -8.174 -2.887 1.00 92.19 85 ARG A N 1
ATOM 671 C CA . ARG A 1 85 ? -0.763 -8.188 -3.488 1.00 92.19 85 ARG A CA 1
ATOM 672 C C . ARG A 1 85 ? -1.233 -9.549 -4.007 1.00 92.19 85 ARG A C 1
ATOM 674 O O . ARG A 1 85 ? -2.345 -9.636 -4.518 1.00 92.19 85 ARG A O 1
ATOM 681 N N . ASN A 1 86 ? -0.415 -10.584 -3.842 1.00 91.94 86 ASN A N 1
ATOM 682 C CA . ASN A 1 86 ? -0.744 -11.962 -4.176 1.00 91.94 86 ASN A CA 1
ATOM 683 C C . ASN A 1 86 ? -1.577 -12.622 -3.073 1.00 91.94 86 ASN A C 1
ATOM 685 O O . ASN A 1 86 ? -1.560 -12.184 -1.917 1.00 91.94 86 ASN A O 1
ATOM 689 N N . ASP A 1 87 ? -2.229 -13.722 -3.437 1.00 93.38 87 ASP A N 1
ATOM 690 C CA . ASP A 1 87 ? -3.037 -14.542 -2.541 1.00 93.38 87 ASP A CA 1
ATOM 691 C C . ASP A 1 87 ? -2.264 -14.948 -1.281 1.00 93.38 87 ASP A C 1
ATOM 693 O O . ASP A 1 87 ? -1.087 -15.337 -1.322 1.00 93.38 87 ASP A O 1
ATOM 697 N N . TRP A 1 88 ? -2.947 -14.897 -0.137 1.00 92.44 88 TRP A N 1
ATOM 698 C CA . TRP A 1 88 ? -2.342 -15.300 1.130 1.00 92.44 88 TRP A CA 1
ATOM 699 C C . TRP A 1 88 ? -2.040 -16.804 1.180 1.00 92.44 88 TRP A C 1
ATOM 701 O O . TRP A 1 88 ? -1.092 -17.226 1.836 1.00 92.44 88 TRP A O 1
ATOM 711 N N . SER A 1 89 ? -2.754 -17.615 0.395 1.00 89.94 89 SER A N 1
ATOM 712 C CA . SER A 1 89 ? -2.483 -19.051 0.227 1.00 89.94 89 SER A CA 1
ATOM 713 C C . SER A 1 89 ? -1.063 -19.349 -0.276 1.00 89.94 89 SER A C 1
ATOM 715 O O . SER A 1 89 ? -0.509 -20.405 0.025 1.00 89.94 89 SER A O 1
ATOM 717 N N . LEU A 1 90 ? -0.442 -18.406 -0.996 1.00 88.50 90 LEU A N 1
ATOM 718 C CA . LEU A 1 90 ? 0.945 -18.501 -1.459 1.00 88.50 90 LEU A CA 1
ATOM 719 C C . LEU A 1 90 ? 1.971 -18.152 -0.370 1.00 88.50 90 LEU A C 1
ATOM 721 O O . LEU A 1 90 ? 3.172 -18.311 -0.587 1.00 88.50 90 LEU A O 1
ATOM 725 N N . HIS A 1 91 ? 1.521 -17.704 0.800 1.00 88.19 91 HIS A N 1
ATOM 726 C CA . HIS A 1 91 ? 2.335 -17.309 1.947 1.00 88.19 91 HIS A CA 1
ATOM 727 C C . HIS A 1 91 ? 2.130 -18.304 3.091 1.00 88.19 91 HIS A C 1
ATOM 729 O O . HIS A 1 91 ? 1.629 -17.962 4.156 1.00 88.19 91 HIS A O 1
ATOM 735 N N . GLY A 1 92 ? 2.505 -19.559 2.863 1.00 85.12 92 GLY A N 1
ATOM 736 C CA . GLY A 1 92 ? 2.469 -20.615 3.864 1.00 85.12 92 GLY A CA 1
ATOM 737 C C . GLY A 1 92 ? 3.852 -21.192 4.142 1.00 85.12 92 GLY A C 1
ATOM 738 O O . GLY A 1 92 ? 4.844 -20.903 3.469 1.00 85.12 92 GLY A O 1
ATOM 739 N N . THR A 1 93 ? 3.914 -22.084 5.122 1.00 82.62 93 THR A N 1
ATOM 740 C CA . THR A 1 93 ? 5.105 -22.900 5.394 1.00 82.62 93 THR A CA 1
ATOM 741 C C . THR A 1 93 ? 5.496 -23.745 4.175 1.00 82.62 93 THR A C 1
ATOM 743 O O . THR A 1 93 ? 6.669 -23.798 3.810 1.00 82.62 93 THR A O 1
ATOM 746 N N . ASN A 1 94 ? 4.5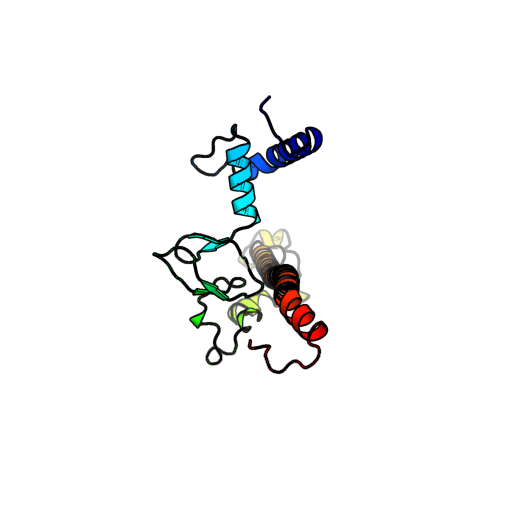08 -24.313 3.478 1.00 78.69 94 ASN A N 1
ATOM 747 C CA . ASN A 1 94 ? 4.704 -25.206 2.329 1.00 78.69 94 ASN A CA 1
ATOM 748 C C . ASN A 1 94 ? 5.147 -24.491 1.043 1.00 78.69 94 ASN A C 1
ATOM 750 O O . ASN A 1 94 ? 5.810 -25.092 0.203 1.00 78.69 94 ASN A O 1
ATOM 754 N N . THR A 1 95 ? 4.822 -23.208 0.880 1.00 76.69 95 THR A N 1
ATOM 755 C CA . THR A 1 95 ? 5.226 -22.403 -0.289 1.00 76.69 95 THR A CA 1
ATOM 756 C C . THR A 1 95 ? 6.564 -21.697 -0.071 1.00 76.69 95 THR A C 1
ATOM 758 O O . THR A 1 95 ? 6.985 -20.856 -0.865 1.00 76.69 95 THR A O 1
ATOM 761 N N . GLY A 1 96 ? 7.276 -22.081 0.992 1.00 70.12 96 GLY A N 1
ATOM 762 C CA . GLY A 1 96 ? 8.612 -21.607 1.301 1.00 70.12 96 GLY A CA 1
ATOM 763 C C . GLY A 1 96 ? 8.650 -20.329 2.131 1.00 70.12 96 GLY A C 1
ATOM 764 O O . GLY A 1 96 ? 9.620 -19.578 2.002 1.00 70.12 96 GLY A O 1
ATOM 765 N N . GLY A 1 97 ? 7.629 -20.122 2.967 1.00 82.38 97 GLY A N 1
ATOM 766 C CA . GLY A 1 97 ? 7.614 -19.192 4.091 1.00 82.38 97 GLY A CA 1
ATOM 767 C C . GLY A 1 97 ? 6.715 -17.973 3.892 1.00 82.38 97 GLY A C 1
ATOM 768 O O . GLY A 1 97 ? 6.562 -17.459 2.785 1.00 82.38 97 GLY A O 1
ATOM 769 N N . TYR A 1 98 ? 6.206 -17.445 5.009 1.00 82.19 98 TYR A N 1
ATOM 770 C CA . TYR A 1 98 ? 5.355 -16.248 5.063 1.00 82.19 98 TYR A CA 1
ATOM 771 C C . TYR A 1 98 ? 6.015 -14.978 4.492 1.00 82.19 98 TYR A C 1
ATOM 773 O O . TYR A 1 98 ? 5.321 -14.048 4.100 1.00 82.19 98 TYR A O 1
ATOM 781 N N . PHE A 1 99 ? 7.349 -14.943 4.389 1.00 82.81 99 PHE A N 1
ATOM 782 C CA . PHE A 1 99 ? 8.117 -13.781 3.916 1.00 82.81 99 PHE A CA 1
ATOM 783 C C . PHE A 1 99 ? 8.832 -14.014 2.582 1.00 82.81 99 PHE A C 1
ATOM 785 O O . PHE A 1 99 ? 9.679 -13.216 2.177 1.00 82.81 99 PHE A O 1
ATOM 792 N N . ARG A 1 100 ? 8.509 -15.096 1.859 1.00 85.94 100 ARG A N 1
ATOM 793 C CA . ARG A 1 100 ? 9.151 -15.398 0.570 1.00 85.94 100 ARG A CA 1
ATOM 794 C C . ARG A 1 100 ? 8.975 -14.277 -0.452 1.00 85.94 100 ARG A C 1
ATOM 796 O O . ARG A 1 100 ? 9.867 -14.058 -1.267 1.00 85.94 100 ARG A O 1
ATOM 803 N N . CYS A 1 101 ? 7.871 -13.537 -0.381 1.00 89.00 101 CYS A N 1
ATOM 804 C CA . CYS A 1 101 ? 7.610 -12.408 -1.265 1.00 89.00 101 CYS A CA 1
ATOM 805 C C . CYS A 1 101 ? 8.628 -11.265 -1.135 1.00 89.00 101 CYS A C 1
ATOM 807 O O . CYS A 1 101 ? 8.673 -10.409 -2.016 1.00 89.00 101 CYS A O 1
ATOM 809 N N . ASN A 1 102 ? 9.476 -11.245 -0.102 1.00 88.50 102 ASN A N 1
ATOM 810 C CA . ASN A 1 102 ? 10.572 -10.281 0.020 1.00 88.50 102 ASN A CA 1
ATOM 811 C C . ASN A 1 102 ? 11.723 -10.553 -0.952 1.00 88.50 102 ASN A C 1
ATOM 813 O O . ASN A 1 102 ? 12.464 -9.635 -1.315 1.00 88.50 102 ASN A O 1
ATOM 817 N N . ARG A 1 103 ? 11.845 -11.792 -1.432 1.00 89.44 103 ARG A N 1
ATOM 818 C CA . ARG A 1 103 ? 12.864 -12.172 -2.402 1.00 89.44 103 ARG A CA 1
ATOM 819 C C . ARG A 1 103 ? 12.542 -11.582 -3.773 1.00 89.44 103 ARG A C 1
ATOM 821 O O . ARG A 1 103 ? 11.453 -11.782 -4.304 1.00 89.44 103 ARG A O 1
ATOM 828 N N . TRP A 1 104 ? 13.513 -10.881 -4.349 1.00 88.06 104 TRP A N 1
ATOM 829 C CA . TRP A 1 104 ? 13.473 -10.495 -5.756 1.00 88.06 104 TRP A CA 1
ATOM 830 C C . TRP A 1 104 ? 13.729 -11.724 -6.633 1.00 88.06 104 TRP A C 1
ATOM 832 O O . TRP A 1 104 ? 14.627 -12.520 -6.340 1.00 88.06 104 TRP A O 1
ATOM 842 N N . VAL A 1 105 ? 12.933 -11.882 -7.687 1.00 84.81 105 VAL A N 1
ATOM 843 C CA . VAL A 1 105 ? 13.106 -12.930 -8.695 1.00 84.81 105 VAL A CA 1
ATOM 844 C C . VAL A 1 105 ? 13.388 -12.229 -10.014 1.00 84.81 105 VAL A C 1
ATOM 846 O O . VAL A 1 105 ? 12.506 -11.572 -10.563 1.00 84.81 105 VAL A O 1
ATOM 849 N N . ASP A 1 106 ? 14.623 -12.342 -10.499 1.00 76.12 106 ASP A N 1
ATOM 850 C CA . ASP A 1 106 ? 14.967 -11.875 -11.838 1.00 76.12 106 ASP A CA 1
ATOM 851 C C . ASP A 1 106 ? 14.221 -12.721 -12.878 1.00 76.12 106 ASP A C 1
ATOM 853 O O . ASP A 1 106 ? 14.111 -13.943 -12.742 1.00 76.12 106 ASP A O 1
ATOM 857 N N . GLN A 1 107 ? 13.677 -12.067 -13.904 1.00 64.56 107 GLN A N 1
ATOM 858 C CA . GLN A 1 107 ? 12.937 -12.714 -14.988 1.00 64.56 107 GLN A CA 1
ATOM 859 C C . GLN A 1 107 ? 13.889 -13.529 -15.889 1.00 64.56 107 GLN A C 1
ATOM 861 O O . GLN A 1 107 ? 14.254 -13.083 -16.968 1.00 64.56 107 GLN A O 1
ATOM 866 N N . GLY A 1 108 ? 14.290 -14.720 -15.434 1.00 60.31 108 GLY A N 1
ATOM 867 C CA . GLY A 1 108 ? 14.875 -15.796 -16.247 1.00 60.31 108 GLY A CA 1
ATOM 868 C C . GLY A 1 108 ? 16.250 -15.551 -16.892 1.00 60.31 108 GLY A C 1
ATOM 869 O O . GLY A 1 108 ? 16.781 -14.445 -16.945 1.00 60.31 108 GLY A O 1
ATOM 870 N N . GLU A 1 109 ? 16.850 -16.636 -17.391 1.00 52.91 109 GLU A N 1
ATOM 871 C CA . GLU A 1 109 ? 18.203 -16.657 -17.972 1.00 52.91 109 GLU A CA 1
ATOM 872 C C . GLU A 1 109 ? 18.300 -16.004 -19.366 1.00 52.91 109 GLU A C 1
ATOM 874 O O . GLU A 1 109 ? 19.384 -15.558 -19.744 1.00 52.91 109 GLU A O 1
ATOM 879 N N . GLU A 1 110 ? 17.191 -15.869 -20.108 1.00 54.84 110 GLU A N 1
ATOM 880 C CA . GLU A 1 110 ? 17.166 -15.224 -21.437 1.00 54.84 110 GLU A CA 1
ATOM 881 C C . GLU A 1 110 ? 17.623 -13.756 -21.395 1.00 54.84 110 GLU A C 1
ATOM 883 O O . GLU A 1 110 ? 18.285 -13.276 -22.318 1.00 54.84 110 GLU A O 1
ATOM 888 N N . HIS A 1 111 ? 17.354 -13.045 -20.297 1.00 55.62 111 HIS A N 1
ATOM 889 C CA . HIS A 1 111 ? 17.696 -11.627 -20.165 1.00 55.62 111 HIS A CA 1
ATOM 890 C C . HIS A 1 111 ? 19.188 -11.364 -19.888 1.00 55.62 111 HIS A C 1
ATOM 892 O O . HIS A 1 111 ? 19.670 -10.263 -20.156 1.00 55.62 111 HIS A O 1
ATOM 898 N N . ASN A 1 112 ? 19.954 -12.367 -19.434 1.00 57.09 112 ASN A N 1
ATOM 899 C CA . ASN A 1 112 ? 21.384 -12.208 -19.135 1.00 57.09 112 ASN A CA 1
ATOM 900 C C . ASN A 1 112 ? 22.254 -12.026 -20.393 1.00 57.09 112 ASN A C 1
ATOM 902 O O . ASN A 1 112 ? 23.367 -11.504 -20.301 1.00 57.09 112 ASN A O 1
ATOM 906 N N . TYR A 1 113 ? 21.776 -12.431 -21.577 1.00 59.81 113 TYR A N 1
ATOM 907 C CA . TYR A 1 113 ? 22.491 -12.201 -22.841 1.00 59.81 113 TYR A CA 1
ATOM 908 C C . TYR A 1 113 ? 22.676 -10.700 -23.116 1.00 59.81 113 TYR A C 1
ATOM 910 O O . TYR A 1 113 ? 23.750 -10.250 -23.521 1.00 59.81 113 TYR A O 1
ATOM 918 N N . TYR A 1 114 ? 21.649 -9.911 -22.803 1.00 57.22 114 TYR A N 1
ATOM 919 C CA . TYR A 1 114 ? 21.611 -8.468 -23.011 1.00 57.22 114 TYR A CA 1
ATOM 920 C C . TYR A 1 114 ? 22.279 -7.655 -21.884 1.00 57.22 114 TYR A C 1
ATOM 922 O O . TYR A 1 114 ? 22.420 -6.441 -22.010 1.00 57.22 114 TYR A O 1
ATOM 930 N N . ASP A 1 115 ? 22.753 -8.302 -20.819 1.00 63.34 115 ASP A N 1
ATOM 931 C CA . ASP A 1 115 ? 23.451 -7.644 -19.706 1.00 63.34 115 ASP A CA 1
ATOM 932 C C . ASP A 1 115 ? 24.974 -7.711 -19.794 1.00 63.34 115 ASP A C 1
ATOM 934 O O . ASP A 1 115 ? 25.670 -6.983 -19.081 1.00 63.34 115 ASP A O 1
ATOM 938 N N . LYS A 1 116 ? 25.512 -8.562 -20.677 1.00 67.69 116 LYS A N 1
ATOM 939 C CA . LYS A 1 116 ? 26.957 -8.650 -20.897 1.00 67.69 116 LYS A CA 1
ATOM 940 C C . LYS A 1 116 ? 27.480 -7.306 -21.401 1.00 67.69 116 LYS A C 1
ATOM 942 O O . LYS A 1 116 ? 26.933 -6.743 -22.357 1.00 67.69 116 LYS A O 1
ATOM 947 N N . ALA A 1 117 ? 28.509 -6.783 -20.736 1.00 64.50 117 ALA A N 1
ATOM 948 C CA . ALA A 1 117 ? 29.218 -5.595 -21.193 1.00 64.50 117 ALA A CA 1
ATOM 949 C C . ALA A 1 117 ? 29.864 -5.891 -22.562 1.00 64.50 117 ALA A C 1
ATOM 951 O O . ALA A 1 117 ? 30.410 -6.987 -22.720 1.00 64.50 117 ALA A O 1
ATOM 952 N N . PRO A 1 118 ? 29.788 -4.969 -23.540 1.00 65.81 118 PRO A N 1
ATOM 953 C CA . PRO A 1 118 ? 30.515 -5.131 -24.791 1.00 65.81 118 PRO A CA 1
ATOM 954 C C . PRO A 1 118 ? 32.017 -5.183 -24.505 1.00 65.81 118 PRO A C 1
ATOM 956 O O . PRO A 1 118 ? 32.509 -4.499 -23.606 1.00 65.81 118 PRO A O 1
ATOM 959 N N . THR A 1 119 ? 32.741 -5.987 -25.270 1.00 72.62 119 THR A N 1
ATOM 960 C CA . THR A 1 119 ? 34.209 -5.972 -25.254 1.00 72.62 119 THR A CA 1
ATOM 961 C C . THR A 1 119 ? 34.738 -4.693 -25.909 1.00 72.62 119 THR A C 1
ATOM 963 O O . THR A 1 119 ? 34.049 -4.096 -26.734 1.00 72.62 119 THR A O 1
ATOM 966 N N . GLU A 1 120 ? 35.971 -4.271 -25.604 1.00 68.31 120 GLU A N 1
ATOM 967 C CA . GLU A 1 120 ? 36.579 -3.072 -26.222 1.00 68.31 120 GLU A CA 1
ATOM 968 C C . GLU A 1 120 ? 36.540 -3.111 -27.762 1.00 68.31 120 GLU A C 1
ATOM 970 O O . GLU A 1 120 ? 36.347 -2.085 -28.406 1.00 68.31 120 GLU A O 1
ATOM 975 N N . ALA A 1 121 ? 36.629 -4.304 -28.360 1.00 67.31 121 ALA A N 1
ATOM 976 C CA . ALA A 1 121 ? 36.538 -4.507 -29.807 1.00 67.31 121 ALA A CA 1
ATOM 977 C C . ALA A 1 121 ? 35.128 -4.267 -30.397 1.00 67.31 121 ALA A C 1
ATOM 979 O O . ALA A 1 121 ? 34.996 -4.083 -31.606 1.00 67.31 121 ALA A O 1
ATOM 980 N N . GLU A 1 122 ? 34.079 -4.283 -29.571 1.00 64.12 122 GLU A N 1
ATOM 981 C CA . GLU A 1 122 ? 32.674 -4.060 -29.951 1.00 64.12 122 GLU A CA 1
ATOM 982 C C . GLU A 1 122 ? 32.207 -2.620 -29.666 1.00 64.12 122 GLU A C 1
ATOM 984 O O . GLU A 1 122 ? 31.151 -2.207 -30.149 1.00 64.12 122 GLU A O 1
ATOM 989 N N . MET A 1 123 ? 32.996 -1.844 -28.911 1.00 62.28 123 MET A N 1
ATOM 990 C CA . MET A 1 123 ? 32.750 -0.436 -28.563 1.00 62.28 123 MET A CA 1
ATOM 991 C C . MET A 1 123 ? 33.285 0.535 -29.631 1.00 62.28 123 MET A C 1
ATOM 993 O O . MET A 1 123 ? 33.782 1.612 -29.310 1.00 62.28 123 MET A O 1
ATOM 997 N N . VAL A 1 124 ? 33.204 0.165 -30.911 1.00 69.00 124 VAL A N 1
ATOM 998 C CA . VAL A 1 124 ? 33.578 1.054 -32.021 1.00 69.00 124 VAL A CA 1
ATOM 999 C C . VAL A 1 124 ? 32.353 1.871 -32.428 1.00 69.00 124 VAL A C 1
ATOM 1001 O O . VAL A 1 124 ? 31.299 1.306 -32.717 1.00 69.00 124 VAL A O 1
ATOM 1004 N N . THR A 1 125 ? 32.469 3.199 -32.442 1.00 66.25 125 THR A N 1
ATOM 1005 C CA . THR A 1 125 ? 31.426 4.081 -32.985 1.00 66.25 125 THR A CA 1
ATOM 1006 C C . THR A 1 125 ? 31.296 3.852 -34.496 1.00 66.25 125 THR A C 1
ATOM 1008 O O . THR A 1 125 ? 32.328 3.915 -35.170 1.00 66.25 125 THR A O 1
ATOM 1011 N N . PRO A 1 126 ? 30.086 3.603 -35.041 1.00 67.75 126 PRO A N 1
ATOM 1012 C CA . PRO A 1 126 ? 29.903 3.461 -36.485 1.00 67.75 126 PRO A CA 1
ATOM 1013 C C . PRO A 1 126 ? 30.437 4.694 -37.217 1.00 67.75 126 PRO A C 1
ATOM 1015 O O . PRO A 1 126 ? 30.145 5.820 -36.813 1.00 67.75 126 PRO A O 1
ATOM 1018 N N . THR A 1 127 ? 31.218 4.489 -38.274 1.00 72.00 127 THR A N 1
ATOM 1019 C CA . THR A 1 127 ? 31.642 5.580 -39.160 1.00 72.00 127 THR A CA 1
ATOM 1020 C C . THR A 1 127 ? 30.539 5.918 -40.167 1.00 72.00 127 THR A C 1
ATOM 1022 O O . THR A 1 127 ? 29.630 5.116 -40.393 1.00 72.00 127 THR A O 1
ATOM 1025 N N . ASP A 1 128 ? 30.622 7.081 -40.821 1.00 70.69 128 ASP A N 1
ATOM 1026 C CA . ASP A 1 128 ? 29.665 7.468 -41.872 1.00 70.69 128 ASP A CA 1
ATOM 1027 C C . ASP A 1 128 ? 29.620 6.452 -43.034 1.00 70.69 128 ASP A C 1
ATOM 1029 O O . ASP A 1 128 ? 28.574 6.246 -43.652 1.00 70.69 128 ASP A O 1
ATOM 1033 N N . GLU A 1 129 ? 30.727 5.748 -43.296 1.00 69.88 129 GLU A N 1
ATOM 1034 C CA . GLU A 1 129 ? 30.781 4.656 -44.273 1.00 69.88 129 GLU A CA 1
ATOM 1035 C C . GLU A 1 129 ? 30.029 3.403 -43.790 1.00 69.88 129 GLU A C 1
ATOM 1037 O O . GLU A 1 129 ? 29.351 2.751 -44.586 1.00 69.88 129 GLU A O 1
ATOM 1042 N N . ASP A 1 130 ? 30.081 3.082 -42.495 1.00 67.56 130 ASP A N 1
ATOM 1043 C CA . ASP A 1 130 ? 29.357 1.943 -41.908 1.00 67.56 130 ASP A CA 1
ATOM 1044 C C . ASP A 1 130 ? 27.842 2.180 -41.867 1.00 67.56 130 ASP A C 1
ATOM 1046 O O . ASP A 1 130 ? 27.057 1.241 -42.003 1.00 67.56 130 ASP A O 1
ATOM 1050 N N . LEU A 1 131 ? 27.423 3.441 -41.720 1.00 69.00 131 LEU A N 1
ATOM 1051 C CA . LEU A 1 131 ? 26.017 3.845 -41.804 1.00 69.00 131 LEU A CA 1
ATOM 1052 C C . LEU A 1 131 ? 25.460 3.731 -43.235 1.00 69.00 131 LEU A C 1
ATOM 1054 O O . LEU A 1 131 ? 24.246 3.624 -43.409 1.00 69.00 131 LEU A O 1
ATOM 1058 N N . SER A 1 132 ? 26.331 3.721 -44.253 1.00 72.38 132 SER A N 1
ATOM 1059 C CA . SER A 1 132 ? 25.943 3.649 -45.668 1.00 72.38 132 SER A CA 1
ATOM 1060 C C . SER A 1 132 ? 25.675 2.226 -46.192 1.00 72.38 132 SER A C 1
ATOM 1062 O O . SER A 1 132 ? 24.940 2.069 -47.169 1.00 72.38 132 SER A O 1
ATOM 1064 N N . ASP A 1 133 ? 26.209 1.182 -45.542 1.00 70.38 133 ASP A N 1
ATOM 1065 C CA . ASP A 1 133 ? 25.956 -0.228 -45.885 1.00 70.38 133 ASP A CA 1
ATOM 1066 C C . ASP A 1 133 ? 25.613 -1.049 -44.629 1.00 70.38 133 ASP A C 1
ATOM 1068 O O . ASP A 1 133 ? 26.510 -1.437 -43.874 1.00 70.38 133 ASP A O 1
ATOM 1072 N N . PRO A 1 134 ? 24.333 -1.421 -44.435 1.00 64.94 134 PRO A N 1
ATOM 1073 C CA . PRO A 1 134 ? 23.889 -2.224 -43.295 1.00 64.94 134 PRO A CA 1
ATOM 1074 C C . PRO A 1 134 ? 24.622 -3.564 -43.134 1.00 64.94 134 PRO A C 1
ATOM 1076 O O . PRO A 1 134 ? 24.639 -4.126 -42.042 1.00 64.94 134 PRO A O 1
ATOM 1079 N N . ARG A 1 135 ? 25.249 -4.094 -44.195 1.00 68.31 135 ARG A N 1
ATOM 1080 C CA . ARG A 1 135 ? 26.035 -5.340 -44.139 1.00 68.31 135 ARG A CA 1
ATOM 1081 C C . ARG A 1 135 ? 27.420 -5.160 -43.512 1.00 68.31 135 ARG A C 1
ATOM 1083 O O . ARG A 1 135 ? 28.053 -6.158 -43.175 1.00 68.31 135 ARG A O 1
ATOM 1090 N N . ARG A 1 136 ? 27.892 -3.918 -43.356 1.00 65.12 136 ARG A N 1
ATOM 1091 C CA . ARG A 1 136 ? 29.164 -3.569 -42.702 1.00 65.12 136 ARG A CA 1
ATOM 1092 C C . ARG A 1 136 ? 29.010 -3.208 -41.225 1.00 65.12 136 ARG A C 1
ATOM 1094 O O . ARG A 1 136 ? 30.016 -3.101 -40.528 1.00 65.12 136 ARG A O 1
ATOM 1101 N N . MET A 1 137 ? 27.779 -3.086 -40.720 1.00 63.66 137 MET A N 1
ATOM 1102 C CA . MET A 1 137 ? 27.521 -2.711 -39.331 1.00 63.66 137 MET A CA 1
ATOM 1103 C C . MET A 1 137 ? 27.936 -3.830 -38.364 1.00 63.66 137 MET A C 1
ATOM 1105 O O . MET A 1 137 ? 27.182 -4.749 -38.057 1.00 63.66 137 MET A O 1
ATOM 1109 N N . ARG A 1 138 ? 29.177 -3.736 -37.879 1.00 60.91 138 ARG A N 1
ATOM 1110 C CA . ARG A 1 138 ? 29.754 -4.615 -36.850 1.00 60.91 138 ARG A CA 1
ATOM 1111 C C . ARG A 1 138 ? 29.535 -4.080 -35.429 1.00 60.91 138 ARG A C 1
ATOM 1113 O O . ARG A 1 138 ? 29.660 -4.830 -34.465 1.00 60.91 138 ARG A O 1
ATOM 1120 N N . ALA A 1 139 ? 29.227 -2.790 -35.304 1.00 59.41 139 ALA A N 1
ATOM 1121 C CA . ALA A 1 139 ? 29.068 -2.096 -34.033 1.00 59.41 139 ALA A CA 1
ATOM 1122 C C . ALA A 1 139 ? 27.691 -2.354 -33.400 1.00 59.41 139 ALA A C 1
ATOM 1124 O O . ALA A 1 139 ? 26.651 -2.192 -34.038 1.00 59.41 139 ALA A O 1
ATOM 1125 N N . ILE A 1 140 ? 27.694 -2.713 -32.113 1.00 63.06 140 ILE A N 1
ATOM 1126 C CA . ILE A 1 140 ? 26.486 -3.005 -31.319 1.00 63.06 140 ILE A CA 1
ATOM 1127 C C . ILE A 1 140 ? 26.174 -1.843 -30.352 1.00 63.06 140 ILE A C 1
ATOM 1129 O O . ILE A 1 140 ? 25.211 -1.904 -29.594 1.00 63.06 140 ILE A O 1
ATOM 1133 N N . TYR A 1 141 ? 26.991 -0.783 -30.350 1.00 64.25 141 TYR A N 1
ATOM 1134 C CA . TYR A 1 141 ? 26.892 0.382 -29.465 1.00 64.25 141 TYR A CA 1
ATOM 1135 C C . TYR A 1 141 ? 26.449 1.629 -30.249 1.00 64.25 141 TYR A C 1
ATOM 1137 O O . TYR A 1 141 ? 26.847 1.804 -31.396 1.00 64.25 141 TYR A O 1
ATOM 1145 N N . GLY A 1 142 ? 25.619 2.493 -29.650 1.00 67.19 142 GLY A N 1
ATOM 1146 C CA . GLY A 1 142 ? 25.099 3.710 -30.304 1.00 67.19 142 GLY A CA 1
ATOM 1147 C C . GLY A 1 142 ? 24.015 3.479 -31.369 1.00 67.19 142 GLY A C 1
ATOM 1148 O O . GLY A 1 142 ? 23.616 4.415 -32.051 1.00 67.19 142 GLY A O 1
ATOM 1149 N N . THR A 1 143 ? 23.533 2.244 -31.519 1.00 76.00 143 THR A N 1
ATOM 1150 C CA . THR A 1 143 ? 22.402 1.886 -32.388 1.00 76.00 143 THR A CA 1
ATOM 1151 C C . THR A 1 143 ? 21.089 1.841 -31.597 1.00 76.00 143 THR A C 1
ATOM 1153 O O . THR A 1 143 ? 21.099 1.705 -30.374 1.00 76.00 143 THR A O 1
ATOM 1156 N N . ALA A 1 144 ? 19.941 1.832 -32.282 1.00 76.31 144 ALA A N 1
ATOM 1157 C CA . ALA A 1 144 ? 18.631 1.639 -31.641 1.00 76.31 144 ALA A CA 1
ATOM 1158 C C . ALA A 1 144 ? 18.558 0.345 -30.795 1.00 76.31 144 ALA A C 1
ATOM 1160 O O . ALA A 1 144 ? 17.899 0.294 -29.754 1.00 76.31 144 ALA A O 1
ATOM 1161 N N . MET A 1 145 ? 19.286 -0.701 -31.208 1.00 72.31 145 MET A N 1
ATOM 1162 C CA . MET A 1 145 ? 19.415 -1.950 -30.450 1.00 72.31 145 MET A CA 1
ATOM 1163 C C . MET A 1 145 ? 20.206 -1.749 -29.152 1.00 72.31 145 MET A C 1
ATOM 1165 O O . MET A 1 145 ? 19.809 -2.274 -28.113 1.00 72.31 145 MET A O 1
ATOM 1169 N N . HIS A 1 146 ? 21.292 -0.967 -29.189 1.00 75.31 146 HIS A N 1
ATOM 1170 C CA . HIS A 1 146 ? 22.051 -0.592 -27.996 1.00 75.31 146 HIS A CA 1
ATOM 1171 C C . HIS A 1 146 ? 21.179 0.147 -26.979 1.00 75.31 146 HIS A C 1
ATOM 1173 O O . HIS A 1 146 ? 21.138 -0.220 -25.803 1.00 75.31 146 HIS A O 1
ATOM 1179 N N . GLU A 1 147 ? 20.467 1.173 -27.447 1.00 78.81 147 GLU A N 1
ATOM 1180 C CA . GLU A 1 147 ? 19.606 2.016 -26.619 1.00 78.81 147 GLU A CA 1
ATOM 1181 C C . GLU A 1 147 ? 18.485 1.205 -25.976 1.00 78.81 147 GLU A C 1
ATOM 1183 O O . GLU A 1 147 ? 18.278 1.301 -24.766 1.00 78.81 147 GLU A O 1
ATOM 1188 N N . SER A 1 148 ? 17.837 0.329 -26.748 1.00 77.88 148 SER A N 1
ATOM 1189 C CA . SER A 1 148 ? 16.814 -0.594 -26.241 1.00 77.88 148 SER A CA 1
ATOM 1190 C C . SER A 1 148 ? 17.369 -1.478 -25.120 1.00 77.88 148 SER A C 1
ATOM 1192 O O . SER A 1 148 ? 16.749 -1.636 -24.069 1.00 77.88 148 SER A O 1
ATOM 1194 N N . ARG A 1 149 ? 18.588 -2.002 -25.290 1.00 77.38 149 ARG A N 1
ATOM 1195 C CA . ARG A 1 149 ? 19.270 -2.844 -24.298 1.00 77.38 149 ARG A CA 1
ATOM 1196 C C . ARG A 1 149 ? 19.564 -2.093 -22.996 1.00 77.38 149 ARG A C 1
ATOM 1198 O O . ARG A 1 149 ? 19.290 -2.595 -21.906 1.00 77.38 149 ARG A O 1
ATOM 1205 N N . VAL A 1 150 ? 20.098 -0.876 -23.108 1.00 79.94 150 VAL A N 1
ATOM 1206 C CA . VAL A 1 150 ? 20.369 0.005 -21.961 1.00 79.94 150 VAL A CA 1
ATOM 1207 C C . VAL A 1 150 ? 19.069 0.389 -21.255 1.00 79.94 150 VAL A C 1
ATOM 1209 O O . VAL A 1 150 ? 19.019 0.363 -20.025 1.00 79.94 150 VAL A O 1
ATOM 1212 N N . ALA A 1 151 ? 18.011 0.694 -22.008 1.00 83.81 151 ALA A N 1
ATOM 1213 C CA . ALA A 1 151 ? 16.694 0.996 -21.462 1.00 83.81 151 ALA A CA 1
ATOM 1214 C C . ALA A 1 151 ? 16.115 -0.194 -20.682 1.00 83.81 151 ALA A C 1
ATOM 1216 O O . ALA A 1 151 ? 15.677 -0.011 -19.547 1.00 83.81 151 ALA A O 1
ATOM 1217 N N . HIS A 1 152 ? 16.195 -1.418 -21.218 1.00 82.25 152 HIS A N 1
ATOM 1218 C CA . HIS A 1 152 ? 15.779 -2.633 -20.507 1.00 82.25 152 HIS A CA 1
ATOM 1219 C C . HIS A 1 152 ? 16.553 -2.845 -19.202 1.00 82.25 152 HIS A C 1
ATOM 1221 O O . HIS A 1 152 ? 15.948 -3.148 -18.170 1.00 82.25 152 HIS A O 1
ATOM 1227 N N . LYS A 1 153 ? 17.878 -2.649 -19.218 1.00 82.94 153 LYS A N 1
ATOM 1228 C CA . LYS A 1 153 ? 18.706 -2.760 -18.011 1.00 82.94 153 LYS A CA 1
ATOM 1229 C C . LYS A 1 153 ? 18.282 -1.745 -16.947 1.00 82.94 153 LYS A C 1
ATOM 1231 O O . LYS A 1 153 ? 18.039 -2.136 -15.807 1.00 82.94 153 LYS A O 1
ATOM 1236 N N . ARG A 1 154 ? 18.129 -0.471 -17.333 1.00 86.94 154 ARG A N 1
ATOM 1237 C CA . ARG A 1 154 ? 17.650 0.601 -16.443 1.00 86.94 154 ARG A CA 1
ATOM 1238 C C . ARG A 1 154 ? 16.274 0.269 -15.875 1.00 86.94 154 ARG A C 1
ATOM 1240 O O . ARG A 1 154 ? 16.095 0.327 -14.667 1.00 86.94 154 ARG A O 1
ATOM 1247 N N . ALA A 1 155 ? 15.334 -0.154 -16.718 1.00 87.50 155 ALA A N 1
ATOM 1248 C CA . ALA A 1 155 ? 13.988 -0.527 -16.292 1.00 87.50 155 ALA A CA 1
ATOM 1249 C C . ALA A 1 155 ? 14.003 -1.656 -15.249 1.00 87.50 155 ALA A C 1
ATOM 1251 O O . ALA A 1 155 ? 13.283 -1.584 -14.254 1.00 87.50 155 ALA A O 1
ATOM 1252 N N . ARG A 1 156 ? 14.859 -2.672 -15.424 1.00 85.81 156 ARG A N 1
ATOM 1253 C CA . ARG A 1 156 ? 15.012 -3.756 -14.446 1.00 85.81 156 ARG A CA 1
ATOM 1254 C C . ARG A 1 156 ? 15.615 -3.269 -13.129 1.00 85.81 156 ARG A C 1
ATOM 1256 O O . ARG A 1 156 ? 15.127 -3.643 -12.066 1.00 85.81 156 ARG A O 1
ATOM 1263 N N . GLU A 1 157 ? 16.657 -2.443 -13.182 1.00 88.12 157 GLU A N 1
ATOM 1264 C CA . GLU A 1 157 ? 17.269 -1.851 -11.986 1.00 88.12 157 GLU A CA 1
ATOM 1265 C C . GLU A 1 157 ? 16.263 -0.980 -11.219 1.00 88.12 157 GLU A C 1
ATOM 1267 O O . GLU A 1 157 ? 16.126 -1.119 -10.002 1.00 88.12 157 GLU A O 1
ATOM 1272 N N . THR A 1 158 ? 15.484 -0.162 -11.931 1.00 91.25 158 THR A N 1
ATOM 1273 C CA . THR A 1 158 ? 14.385 0.625 -11.363 1.00 91.25 158 THR A CA 1
ATOM 1274 C C . THR A 1 158 ? 13.321 -0.273 -10.735 1.00 91.25 158 THR A C 1
ATOM 1276 O O . THR A 1 158 ? 12.917 -0.033 -9.599 1.00 91.25 158 THR A O 1
ATOM 1279 N N . ALA A 1 159 ? 12.897 -1.342 -11.412 1.00 91.25 159 ALA A N 1
ATOM 1280 C CA . ALA A 1 159 ? 11.916 -2.281 -10.871 1.00 91.25 159 ALA A CA 1
ATOM 1281 C C . ALA A 1 159 ? 12.421 -2.967 -9.589 1.00 91.25 159 ALA A C 1
ATOM 1283 O O . ALA A 1 159 ? 11.674 -3.098 -8.617 1.00 91.25 159 ALA A O 1
ATOM 1284 N N . ARG A 1 160 ? 13.707 -3.335 -9.549 1.00 91.44 160 ARG A N 1
ATOM 1285 C CA . ARG A 1 160 ? 14.350 -3.898 -8.357 1.00 91.44 160 ARG A CA 1
ATOM 1286 C C . ARG A 1 160 ? 14.365 -2.899 -7.202 1.00 91.44 160 ARG A C 1
ATOM 1288 O O . ARG A 1 160 ? 14.041 -3.268 -6.073 1.00 91.44 160 ARG A O 1
ATOM 1295 N N . PHE A 1 161 ? 14.713 -1.641 -7.474 1.00 94.12 161 PHE A N 1
ATOM 1296 C CA . PHE A 1 161 ? 14.662 -0.574 -6.476 1.00 94.12 161 PHE A CA 1
ATOM 1297 C C . PHE A 1 161 ? 13.246 -0.408 -5.915 1.00 94.12 161 PHE A C 1
ATOM 1299 O O . PHE A 1 161 ? 13.060 -0.478 -4.701 1.00 94.12 161 PHE A O 1
ATOM 1306 N N . ILE A 1 162 ? 12.244 -0.283 -6.792 1.00 93.06 162 ILE A N 1
ATOM 1307 C CA . ILE A 1 162 ? 10.836 -0.136 -6.406 1.00 93.06 162 ILE A CA 1
ATOM 1308 C C . ILE A 1 162 ? 10.384 -1.315 -5.535 1.00 93.06 162 ILE A C 1
ATOM 1310 O O . ILE A 1 162 ? 9.764 -1.101 -4.496 1.00 93.06 162 ILE A O 1
ATOM 1314 N N . HIS A 1 163 ? 10.737 -2.554 -5.896 1.00 92.12 163 HIS A N 1
ATOM 1315 C CA . HIS A 1 163 ? 10.390 -3.747 -5.113 1.00 92.12 163 HIS A CA 1
ATOM 1316 C C . HIS A 1 163 ? 10.895 -3.674 -3.673 1.00 92.12 163 HIS A C 1
ATOM 1318 O O . HIS A 1 163 ? 10.145 -3.980 -2.741 1.00 92.12 163 HIS A O 1
ATOM 1324 N N . HIS A 1 164 ? 12.156 -3.291 -3.481 1.00 93.69 164 HIS A N 1
ATOM 1325 C CA . HIS A 1 164 ? 12.741 -3.193 -2.146 1.00 93.69 164 HIS A CA 1
ATOM 1326 C C . HIS A 1 164 ? 12.204 -1.984 -1.377 1.00 93.69 164 HIS A C 1
ATOM 1328 O O . HIS A 1 164 ? 11.870 -2.118 -0.201 1.00 93.69 164 HIS A O 1
ATOM 1334 N N . TYR A 1 165 ? 12.050 -0.839 -2.042 1.00 94.62 165 TYR A N 1
ATOM 1335 C CA . TYR A 1 165 ? 11.525 0.377 -1.430 1.00 94.62 165 TYR A CA 1
ATOM 1336 C C . TYR A 1 165 ? 10.081 0.206 -0.942 1.00 94.62 165 TYR A C 1
ATOM 1338 O O . TYR A 1 165 ? 9.782 0.508 0.210 1.00 94.62 165 TYR A O 1
ATOM 1346 N N . GLN A 1 166 ? 9.198 -0.366 -1.767 1.00 91.44 166 GLN A N 1
ATOM 1347 C CA . GLN A 1 166 ? 7.804 -0.621 -1.388 1.00 91.44 166 GLN A CA 1
ATOM 1348 C C . GLN A 1 166 ? 7.688 -1.547 -0.171 1.00 91.44 166 GLN A C 1
ATOM 1350 O O . GLN A 1 166 ? 6.807 -1.358 0.663 1.00 91.44 166 GLN A O 1
ATOM 1355 N N . ARG 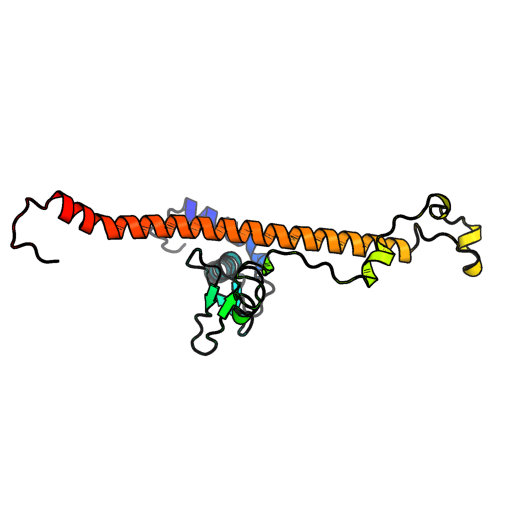A 1 167 ? 8.579 -2.539 -0.050 1.00 93.56 167 ARG A N 1
ATOM 1356 C CA . ARG A 1 167 ? 8.649 -3.436 1.116 1.00 93.56 167 ARG A CA 1
ATOM 1357 C C . ARG A 1 167 ? 9.122 -2.717 2.361 1.00 93.56 167 ARG A C 1
ATOM 1359 O O . ARG A 1 167 ? 8.517 -2.879 3.413 1.00 93.56 167 ARG A O 1
ATOM 1366 N N . PHE A 1 168 ? 10.189 -1.935 2.232 1.00 93.38 168 PHE A N 1
ATOM 1367 C CA . PHE A 1 168 ? 10.704 -1.124 3.325 1.00 93.38 168 PHE A CA 1
ATOM 1368 C C . PHE A 1 168 ? 9.626 -0.172 3.858 1.00 93.38 168 PHE A C 1
ATOM 1370 O O . PHE A 1 168 ? 9.337 -0.204 5.049 1.00 93.38 168 PHE A O 1
ATOM 1377 N N . SER A 1 169 ? 8.979 0.588 2.969 1.00 91.62 169 SER A N 1
ATOM 1378 C CA . SER A 1 169 ? 7.873 1.482 3.328 1.00 91.62 169 SER A CA 1
ATOM 1379 C C . SER A 1 169 ? 6.729 0.714 3.990 1.00 91.62 169 SER A C 1
ATOM 1381 O O . SER A 1 169 ? 6.341 1.062 5.094 1.00 91.62 169 SER A O 1
ATOM 1383 N N . ALA A 1 170 ? 6.271 -0.403 3.415 1.00 89.31 170 ALA A N 1
ATOM 1384 C CA . ALA A 1 170 ? 5.182 -1.178 4.011 1.00 89.31 170 ALA A CA 1
ATOM 1385 C C . ALA A 1 170 ? 5.513 -1.740 5.408 1.00 89.31 170 ALA A C 1
ATOM 1387 O O . ALA A 1 170 ? 4.615 -1.861 6.243 1.00 89.31 170 ALA A O 1
ATOM 1388 N N . HIS A 1 171 ? 6.776 -2.099 5.663 1.00 89.81 171 HIS A N 1
ATOM 1389 C CA . HIS A 1 171 ? 7.237 -2.512 6.989 1.00 89.81 171 HIS A CA 1
ATOM 1390 C C . HIS A 1 171 ? 7.325 -1.336 7.968 1.00 89.81 171 HIS A C 1
ATOM 1392 O O . HIS A 1 171 ? 6.963 -1.506 9.129 1.00 89.81 171 HIS A O 1
ATOM 1398 N N . ALA A 1 172 ? 7.765 -0.160 7.517 1.00 91.31 172 ALA A N 1
ATOM 1399 C CA . ALA A 1 172 ? 7.760 1.052 8.333 1.00 91.31 172 ALA A CA 1
ATOM 1400 C C . ALA A 1 172 ? 6.328 1.440 8.742 1.00 91.31 172 ALA A C 1
ATOM 1402 O O . ALA A 1 172 ? 6.073 1.655 9.924 1.00 91.31 172 ALA A O 1
ATOM 1403 N N . ASP A 1 173 ? 5.384 1.401 7.798 1.00 89.44 173 ASP A N 1
ATOM 1404 C CA . ASP A 1 173 ? 3.967 1.670 8.060 1.00 89.44 173 ASP A CA 1
ATOM 1405 C C . ASP A 1 173 ? 3.374 0.641 9.042 1.00 89.44 173 ASP A C 1
ATOM 1407 O O . ASP A 1 173 ? 2.643 0.994 9.964 1.00 89.44 173 ASP A O 1
ATOM 1411 N N . SER A 1 174 ? 3.708 -0.652 8.878 1.00 90.00 174 SER A N 1
ATOM 1412 C CA . SER A 1 174 ? 3.341 -1.701 9.845 1.00 90.00 174 SER A CA 1
ATOM 1413 C C . SER A 1 174 ? 3.830 -1.370 11.251 1.00 90.00 174 SER A C 1
ATOM 1415 O O . SER A 1 174 ? 3.064 -1.501 12.198 1.00 90.00 174 SER A O 1
ATOM 1417 N N . MET A 1 175 ? 5.088 -0.946 11.385 1.00 89.81 175 MET A N 1
ATOM 1418 C CA . MET A 1 175 ? 5.691 -0.649 12.682 1.00 89.81 175 MET A CA 1
ATOM 1419 C C . MET A 1 175 ? 4.966 0.501 13.389 1.00 89.81 175 MET A C 1
ATOM 1421 O O . MET A 1 175 ? 4.719 0.423 14.589 1.00 89.81 175 MET A O 1
ATOM 1425 N N . GLU A 1 176 ? 4.564 1.541 12.655 1.00 89.69 176 GLU A N 1
ATOM 1426 C CA . GLU A 1 176 ? 3.787 2.646 13.228 1.00 89.69 176 GLU A CA 1
ATOM 1427 C C . GLU A 1 176 ? 2.423 2.174 13.765 1.00 89.69 176 GLU A C 1
ATOM 1429 O O . GLU A 1 176 ? 1.995 2.584 14.847 1.00 89.69 176 GLU A O 1
ATOM 1434 N N . LEU A 1 177 ? 1.750 1.277 13.037 1.00 88.56 177 LEU A N 1
ATOM 1435 C CA . LEU A 1 177 ? 0.483 0.683 13.474 1.00 88.56 177 LEU A CA 1
ATOM 1436 C C . LEU A 1 177 ? 0.668 -0.227 14.698 1.00 88.56 177 LEU A C 1
ATOM 1438 O O . LEU A 1 177 ? -0.150 -0.187 15.616 1.00 88.56 177 LEU A O 1
ATOM 1442 N N . GLU A 1 178 ? 1.760 -0.992 14.760 1.00 89.00 178 GLU A N 1
ATOM 1443 C CA . GLU A 1 178 ? 2.100 -1.824 15.923 1.00 89.00 178 GLU A CA 1
ATOM 1444 C C . GLU A 1 178 ? 2.369 -0.983 17.176 1.00 89.00 178 GLU A C 1
ATOM 1446 O O . GLU A 1 178 ? 1.918 -1.346 18.263 1.00 89.00 178 GLU A O 1
ATOM 1451 N N . CYS A 1 179 ? 3.026 0.174 17.043 1.00 87.31 179 CYS A N 1
ATOM 1452 C CA . CYS A 1 179 ? 3.196 1.109 18.157 1.00 87.31 179 CYS A CA 1
ATOM 1453 C C . CYS A 1 179 ? 1.842 1.599 18.698 1.00 87.31 179 CYS A C 1
ATOM 1455 O O . CYS A 1 179 ? 1.617 1.570 19.906 1.00 87.31 179 CYS A O 1
ATOM 1457 N N . LYS A 1 180 ? 0.901 1.964 17.818 1.00 85.06 180 LYS A N 1
ATOM 1458 C CA . LYS A 1 180 ? -0.458 2.375 18.226 1.00 85.06 180 LYS A CA 1
ATOM 1459 C C . LYS A 1 180 ? -1.226 1.230 18.899 1.00 85.06 180 LYS A C 1
ATOM 1461 O O . LYS A 1 180 ? -1.970 1.448 19.858 1.00 85.06 180 LYS A O 1
ATOM 1466 N N . MET A 1 181 ? -1.045 -0.002 18.419 1.00 84.00 181 MET A N 1
ATOM 1467 C CA . MET A 1 181 ? -1.627 -1.196 19.042 1.00 84.00 181 MET A CA 1
ATOM 1468 C C . MET A 1 181 ? -1.068 -1.432 20.448 1.00 84.00 181 MET A C 1
ATOM 1470 O O . MET A 1 181 ? -1.836 -1.756 21.357 1.00 84.00 181 MET A O 1
ATOM 1474 N N . PHE A 1 182 ? 0.237 -1.225 20.649 1.00 85.31 182 PHE A N 1
ATOM 1475 C CA . PHE A 1 182 ? 0.874 -1.347 21.958 1.00 85.31 182 PHE A CA 1
ATOM 1476 C C . PHE A 1 182 ? 0.253 -0.397 22.987 1.00 85.31 182 PHE A C 1
ATOM 1478 O O . PHE A 1 182 ? -0.088 -0.839 24.085 1.00 85.31 182 PHE A O 1
ATOM 1485 N N . ASP A 1 183 ? 0.016 0.864 22.619 1.00 86.81 183 ASP A N 1
ATOM 1486 C CA . ASP A 1 183 ? -0.637 1.836 23.502 1.00 86.81 183 ASP A CA 1
ATOM 1487 C C . ASP A 1 183 ? -2.044 1.369 23.901 1.00 86.81 183 ASP A C 1
ATOM 1489 O O . ASP A 1 183 ? -2.404 1.379 25.079 1.00 86.81 183 ASP A O 1
ATOM 1493 N N . SER A 1 184 ? -2.825 0.855 22.945 1.00 88.12 184 SER A N 1
A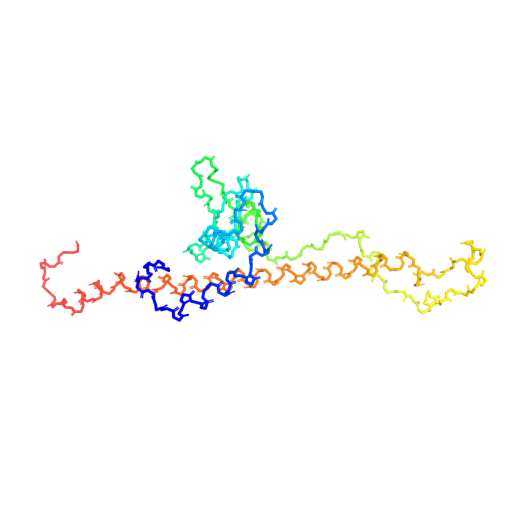TOM 1494 C CA . SER A 1 184 ? -4.154 0.299 23.232 1.00 88.12 184 SER A CA 1
ATOM 1495 C C . SER A 1 184 ? -4.097 -0.907 24.179 1.00 88.12 184 SER A C 1
ATOM 1497 O O . SER A 1 184 ? -4.915 -1.020 25.097 1.00 88.12 184 SER A O 1
ATOM 1499 N N . CYS A 1 185 ? -3.127 -1.805 23.991 1.00 87.31 185 CYS A N 1
ATOM 1500 C CA . CYS A 1 185 ? -2.893 -2.932 24.891 1.00 87.31 185 CYS A CA 1
ATOM 1501 C C . CYS A 1 185 ? -2.505 -2.462 26.297 1.00 87.31 185 CYS A C 1
ATOM 1503 O O . CYS A 1 185 ? -3.035 -2.991 27.274 1.00 87.31 185 CYS A O 1
ATOM 1505 N N . ALA A 1 186 ? -1.636 -1.455 26.406 1.00 89.62 186 ALA A N 1
ATOM 1506 C CA . ALA A 1 186 ? -1.246 -0.873 27.682 1.00 89.62 186 ALA A CA 1
ATOM 1507 C C . ALA A 1 186 ? -2.461 -0.286 28.416 1.00 89.62 186 ALA A C 1
ATOM 1509 O O . ALA A 1 186 ? -2.679 -0.625 29.577 1.00 89.62 186 ALA A O 1
ATOM 1510 N N . GLU A 1 187 ? -3.309 0.497 27.738 1.00 92.44 187 GLU A N 1
ATOM 1511 C CA . GLU A 1 187 ? -4.551 1.034 28.317 1.00 92.44 187 GLU A CA 1
ATOM 1512 C C . GLU A 1 187 ? -5.495 -0.069 28.821 1.00 92.44 187 GLU A C 1
ATOM 1514 O O . GLU A 1 187 ? -6.064 0.051 29.904 1.00 92.44 187 GLU A O 1
ATOM 1519 N N . ARG A 1 188 ? -5.639 -1.174 28.077 1.00 91.12 188 ARG A N 1
ATOM 1520 C CA . ARG A 1 188 ? -6.472 -2.318 28.494 1.00 91.12 188 ARG A CA 1
ATOM 1521 C C . ARG A 1 188 ? -5.886 -3.082 29.682 1.00 91.12 188 ARG A C 1
ATOM 1523 O O . ARG A 1 188 ? -6.643 -3.653 30.463 1.00 91.12 188 ARG A O 1
ATOM 1530 N N . LEU A 1 189 ? -4.560 -3.097 29.827 1.00 92.88 189 LEU A N 1
ATOM 1531 C CA . LEU A 1 189 ? -3.870 -3.731 30.952 1.00 92.88 189 LEU A CA 1
ATOM 1532 C C . LEU A 1 189 ? -3.886 -2.870 32.221 1.00 92.88 189 LEU A C 1
ATOM 1534 O O . LEU A 1 189 ? -3.873 -3.433 33.314 1.00 92.88 189 LEU A O 1
ATOM 1538 N N . LYS A 1 190 ? -3.958 -1.535 32.110 1.00 92.69 190 LYS A N 1
ATOM 1539 C CA . LYS A 1 190 ? -3.996 -0.615 33.265 1.00 92.69 190 LYS A CA 1
ATOM 1540 C C . LYS A 1 190 ? -4.982 -1.016 34.368 1.00 92.69 190 LYS A C 1
ATOM 1542 O O . LYS A 1 190 ? -4.527 -1.110 35.505 1.00 92.69 190 LYS A O 1
ATOM 1547 N N . PRO A 1 191 ? -6.278 -1.286 34.103 1.00 91.94 191 PRO A N 1
ATOM 1548 C CA . PRO A 1 191 ? -7.213 -1.648 35.169 1.00 91.94 191 PRO A CA 1
ATOM 1549 C C . PRO A 1 191 ? -6.858 -2.978 35.843 1.00 91.94 191 PRO A C 1
ATOM 1551 O O . PRO A 1 191 ? -7.048 -3.116 37.045 1.00 91.94 191 PRO A O 1
ATOM 1554 N N . ILE A 1 192 ? -6.296 -3.938 35.100 1.00 90.94 192 ILE A N 1
ATOM 1555 C CA . ILE A 1 192 ? -5.858 -5.235 35.641 1.00 90.94 192 ILE A CA 1
ATOM 1556 C C . ILE A 1 192 ? -4.661 -5.034 36.573 1.00 90.94 192 ILE A C 1
ATOM 1558 O O . ILE A 1 192 ? -4.633 -5.569 37.679 1.00 90.94 192 ILE A O 1
ATOM 1562 N N . VAL A 1 193 ? -3.680 -4.237 36.141 1.00 88.25 193 VAL A N 1
ATOM 1563 C CA . VAL A 1 193 ? -2.501 -3.905 36.950 1.00 88.25 193 VAL A CA 1
ATOM 1564 C C . VAL A 1 193 ? -2.910 -3.117 38.190 1.00 88.25 193 VAL A C 1
ATOM 1566 O O . VAL A 1 193 ? -2.437 -3.416 39.280 1.00 88.25 193 VAL A O 1
ATOM 1569 N N . GLN A 1 194 ? -3.817 -2.152 38.049 1.00 88.94 194 GLN A N 1
ATOM 1570 C CA . GLN A 1 194 ? -4.310 -1.358 39.168 1.00 88.94 194 GLN A CA 1
ATOM 1571 C C . GLN A 1 194 ? -5.065 -2.220 40.188 1.00 88.94 194 GLN A C 1
ATOM 1573 O O . GLN A 1 194 ? -4.748 -2.158 41.373 1.00 88.94 194 GLN A O 1
ATOM 1578 N N . ALA A 1 195 ? -5.961 -3.100 39.732 1.00 87.62 195 ALA A N 1
ATOM 1579 C CA . ALA A 1 195 ? -6.640 -4.061 40.599 1.00 87.62 195 ALA A CA 1
ATOM 1580 C C . ALA A 1 195 ? -5.653 -5.000 41.316 1.00 87.62 195 ALA A C 1
ATOM 1582 O O . ALA A 1 195 ? -5.847 -5.315 42.485 1.00 87.62 195 ALA A O 1
ATOM 1583 N N . ALA A 1 196 ? -4.569 -5.414 40.650 1.00 84.19 196 ALA A N 1
ATOM 1584 C CA . ALA A 1 196 ? -3.527 -6.245 41.255 1.00 84.19 196 ALA A CA 1
ATOM 1585 C C . ALA A 1 196 ? -2.664 -5.492 42.285 1.00 84.19 196 ALA A C 1
ATOM 1587 O O . ALA A 1 196 ? -2.232 -6.091 43.265 1.00 84.19 196 ALA A O 1
ATOM 1588 N N . VAL A 1 197 ? -2.409 -4.194 42.089 1.00 81.81 197 VAL A N 1
ATOM 1589 C CA . VAL A 1 197 ? -1.676 -3.347 43.051 1.00 81.81 197 VAL A CA 1
ATOM 1590 C C . VAL A 1 197 ? -2.534 -3.025 44.277 1.00 81.81 197 VAL A C 1
ATOM 1592 O O . VAL A 1 197 ? -2.020 -2.979 45.390 1.00 81.81 197 VAL A O 1
ATOM 1595 N N . GLU A 1 198 ? -3.836 -2.824 44.084 1.00 80.50 198 GLU A N 1
ATOM 1596 C CA . GLU A 1 198 ? -4.805 -2.562 45.158 1.00 80.50 198 GLU A CA 1
ATOM 1597 C C . GLU A 1 198 ? -5.211 -3.843 45.920 1.00 80.50 198 GLU A C 1
ATOM 1599 O O . GLU A 1 198 ? -5.883 -3.778 46.954 1.00 80.50 198 GLU A O 1
ATOM 1604 N N . PHE A 1 199 ? -4.783 -5.017 45.445 1.00 72.06 199 PHE A N 1
ATOM 1605 C CA . PHE A 1 199 ? -5.094 -6.307 46.049 1.00 72.06 199 PHE A CA 1
ATOM 1606 C C . PHE A 1 199 ? -4.308 -6.532 47.354 1.00 72.06 199 PHE A C 1
ATOM 1608 O O . PHE A 1 199 ? -3.156 -6.959 47.359 1.00 72.06 199 PHE A O 1
ATOM 1615 N N . ASN A 1 200 ? -4.976 -6.316 48.489 1.00 65.00 200 ASN A N 1
ATOM 1616 C CA . ASN A 1 200 ? -4.428 -6.519 49.839 1.00 65.00 200 ASN A CA 1
ATOM 1617 C C . ASN A 1 200 ? -4.520 -7.975 50.355 1.00 65.00 200 ASN A C 1
ATOM 1619 O O . ASN A 1 200 ? -4.462 -8.205 51.562 1.00 65.00 200 ASN A O 1
ATOM 1623 N N . GLY A 1 201 ? -4.664 -8.970 49.472 1.00 62.94 201 GLY A N 1
ATOM 1624 C CA . GLY A 1 201 ? -4.731 -10.384 49.867 1.00 62.94 201 GLY A CA 1
ATOM 1625 C C . GLY A 1 201 ? -6.089 -10.848 50.403 1.00 62.94 201 GLY A C 1
ATOM 1626 O O . GLY A 1 201 ? -6.156 -11.891 51.053 1.00 62.94 201 GLY A O 1
ATOM 1627 N N . ASP A 1 202 ? -7.167 -10.099 50.149 1.00 59.53 202 ASP A N 1
ATOM 1628 C CA . ASP A 1 202 ? -8.504 -10.479 50.606 1.00 59.53 202 ASP A CA 1
ATOM 1629 C C . ASP A 1 202 ? -9.089 -11.606 49.738 1.00 59.53 202 ASP A C 1
ATOM 1631 O O . ASP A 1 202 ? -9.195 -11.502 48.515 1.00 59.53 202 ASP A O 1
ATOM 1635 N N . SER A 1 203 ? -9.466 -12.708 50.386 1.00 59.88 203 SER A N 1
ATOM 1636 C CA . SER A 1 203 ? -9.906 -13.963 49.752 1.00 59.88 203 SER A CA 1
ATOM 1637 C C . SER A 1 203 ? -11.250 -13.877 49.013 1.00 59.88 203 SER A C 1
ATOM 1639 O O . SER A 1 203 ? -11.678 -14.848 48.392 1.00 59.88 203 SER A O 1
ATOM 1641 N N . THR A 1 204 ? -11.923 -12.727 49.069 1.00 59.41 204 THR A N 1
ATOM 1642 C CA . THR A 1 204 ? -13.211 -12.476 48.408 1.00 59.41 204 THR A CA 1
ATOM 1643 C C . THR A 1 204 ? -13.085 -11.833 47.025 1.00 59.41 204 THR A C 1
ATOM 1645 O O . THR A 1 204 ? -14.105 -11.606 46.374 1.00 59.41 204 THR A O 1
ATOM 1648 N N . PHE A 1 205 ? -11.871 -11.525 46.559 1.00 52.56 205 PHE A N 1
ATOM 1649 C CA . PHE A 1 205 ? -11.649 -10.921 45.244 1.00 52.56 205 PHE A CA 1
ATOM 1650 C C . PHE A 1 205 ? -11.620 -12.011 44.158 1.00 52.56 205 PHE A C 1
ATOM 1652 O O . PHE A 1 205 ? -10.599 -12.658 43.933 1.00 52.56 205 PHE A O 1
ATOM 1659 N N . ASN A 1 206 ? -12.761 -12.248 43.507 1.00 54.97 206 ASN A N 1
ATOM 1660 C CA . ASN A 1 206 ? -12.853 -13.150 42.358 1.00 54.97 206 ASN A CA 1
ATOM 1661 C C . ASN A 1 206 ? -12.757 -12.353 41.050 1.00 54.97 206 ASN A C 1
ATOM 1663 O O . ASN A 1 206 ? -13.490 -11.379 40.874 1.00 54.97 206 ASN A O 1
ATOM 1667 N N . PHE A 1 207 ? -11.852 -12.795 40.170 1.00 52.62 207 PHE A N 1
ATOM 1668 C CA . PHE A 1 207 ? -11.782 -12.406 38.756 1.00 52.62 207 PHE A CA 1
ATOM 1669 C C . PHE A 1 207 ? -13.016 -12.874 37.975 1.00 52.62 207 PHE A C 1
ATOM 1671 O O . PHE A 1 207 ? -13.542 -13.965 38.299 1.00 52.62 207 PHE A O 1
#

Radius of gyration: 28.4 Å; chains: 1; bounding box: 56×56×96 Å

InterPro domains:
  IPR002867 IBR domain [SM00647] (35-101)
  IPR031127 E3 ubiquitin ligase RBR family [PTHR11685] (3-125)
  IPR044066 TRIAD supradomain [PS51873] (1-105)